Protein AF-0000000066043847 (afdb_homodimer)

Nearest PDB structures (foldseek):
  6egc-assembly1_A  TM=5.802E-01  e=7.079E-01  synthetic construct
  2cmr-assembly1_A  TM=3.246E-01  e=7.079E-01  Human immunodeficiency virus 1
  8e12-assembly1_C  TM=3.347E-01  e=2.777E+00  synthetic construct
  1r0d-assembly3_D  TM=3.278E-01  e=3.215E+00  Homo sapiens
  6egc-assembly1_A  TM=5.805E-01  e=7.079E-01  synthetic construct

Radius of gyration: 21.27 Å; Cα contacts (8 Å, |Δi|>4): 457; chains: 2; bounding box: 45×64×47 Å

Secondary structure (DSSP, 8-state):
--HHHHHHHHHHHHHHHHHHHHHHIIIIIHHHHHHH---HHHHHHHHHHHHHHHHHHHHHHHHHHHHHHHHHHHHHHHTT-TTHHHHHHHHHHHHTHHHHIIIIIHHHHHHHHHHHHH-S---HHHHHHHHHHHHHHHHHHHHHHHHHHHHHHHHHHHHHH-/--HHHHHHHHHHHHHHHHHHHHHHIIIIIHHHHHHH---HHHHHHHHHHHHHHHHHHHHHHHHHHHHHHHHHHHHHHHTT-TTHHHHHHHHHHHHTHHHHIIIIIHHHHHHHHHHHHS-S---HHHHHHHHHHHHHHHHHHHHHHHHHHHHHHHHHHHHHH-

Solvent-accessible surface area (backbone atoms only — not comparable to full-atom values): 15689 Å² total; per-residue (Å²): 131,64,72,63,56,54,48,53,47,47,25,26,41,46,18,16,16,50,18,19,28,45,36,34,44,42,70,41,50,48,54,38,45,66,73,69,48,91,40,23,64,61,46,39,50,50,48,52,45,47,47,53,51,46,65,54,54,52,54,50,51,38,53,51,29,22,47,44,24,43,52,52,16,50,54,28,46,74,67,70,38,83,70,15,58,46,23,43,50,14,16,50,35,27,47,47,34,54,59,48,38,64,72,63,43,41,67,59,51,52,51,50,52,50,56,54,66,57,74,55,94,47,57,42,70,62,49,50,52,52,52,52,50,50,30,53,54,42,44,59,43,22,43,25,22,36,50,11,19,50,39,34,45,54,43,50,54,52,57,46,66,104,132,64,74,61,57,55,49,53,47,48,26,26,43,46,18,15,16,50,17,19,28,45,35,34,45,42,70,41,49,48,55,38,45,67,73,70,48,92,42,25,62,61,45,38,51,52,50,51,45,45,48,53,51,47,67,54,54,51,54,50,51,38,53,51,30,23,48,43,25,42,50,52,18,51,54,28,47,75,68,70,39,84,69,15,56,46,24,42,50,14,18,50,35,28,46,46,34,52,60,47,37,65,73,64,42,40,67,59,51,50,51,51,52,50,56,54,66,59,75,56,94,48,57,41,68,62,48,52,53,52,52,51,50,50,30,55,54,43,45,58,43,21,44,24,21,36,50,10,18,50,40,34,44,52,43,49,54,53,57,47,67,105

Structure (mmCIF, N/CA/C/O backbone):
data_AF-0000000066043847-model_v1
#
loop_
_entity.id
_entity.type
_entity.pdbx_description
1 polymer 'Anthrone oxygenase nsrD'
#
loop_
_atom_site.group_PDB
_atom_site.id
_atom_site.type_symbol
_atom_site.label_atom_id
_atom_site.label_alt_id
_atom_site.label_comp_id
_atom_site.label_asym_id
_atom_site.label_entity_id
_atom_site.label_seq_id
_atom_site.pdbx_PDB_ins_code
_atom_site.Cartn_x
_atom_site.Cartn_y
_atom_site.Cartn_z
_atom_site.occupancy
_atom_site.B_iso_or_equiv
_atom_site.auth_seq_id
_atom_site.auth_comp_id
_atom_site.auth_asym_id
_atom_site.auth_atom_id
_atom_site.pdbx_PDB_model_num
ATOM 1 N N . MET A 1 1 ? -7.988 28.156 4.055 1 50.47 1 MET A N 1
ATOM 2 C CA . MET A 1 1 ? -7.195 26.922 3.994 1 50.47 1 MET A CA 1
ATOM 3 C C . MET A 1 1 ? -6.348 26.891 2.727 1 50.47 1 MET A C 1
ATOM 5 O O . MET A 1 1 ? -6.879 26.938 1.617 1 50.47 1 MET A O 1
ATOM 9 N N . THR A 1 2 ? -4.895 27.125 2.775 1 74.69 2 THR A N 1
ATOM 10 C CA . THR A 1 2 ? -4.262 27.531 1.526 1 74.69 2 THR A CA 1
ATOM 11 C C . THR A 1 2 ? -4.07 26.344 0.598 1 74.69 2 THR A C 1
ATOM 13 O O . THR A 1 2 ? -4.094 25.188 1.044 1 74.69 2 THR A O 1
ATOM 16 N N . LYS A 1 3 ? -4.5 26.344 -0.685 1 83.69 3 LYS A N 1
ATOM 17 C CA . LYS A 1 3 ? -4.234 25.422 -1.783 1 83.69 3 LYS A CA 1
ATOM 18 C C . LYS A 1 3 ? -2.896 24.719 -1.593 1 83.69 3 LYS A C 1
ATOM 20 O O . LYS A 1 3 ? -2.791 23.5 -1.813 1 83.69 3 LYS A O 1
ATOM 25 N N . GLU A 1 4 ? -1.98 25.328 -0.975 1 86.5 4 GLU A N 1
ATOM 26 C CA . GLU A 1 4 ? -0.633 24.797 -0.825 1 86.5 4 GLU A CA 1
ATOM 27 C C . GLU A 1 4 ? -0.585 23.734 0.266 1 86.5 4 GLU A C 1
ATOM 29 O O . GLU A 1 4 ? 0.156 22.75 0.152 1 86.5 4 GLU A O 1
ATOM 34 N N . THR A 1 5 ? -1.382 23.906 1.253 1 91.31 5 THR A N 1
ATOM 35 C CA . THR A 1 5 ? -1.437 22.953 2.346 1 91.31 5 THR A CA 1
ATOM 36 C C . THR A 1 5 ? -1.983 21.609 1.859 1 91.31 5 THR A C 1
ATOM 38 O O . THR A 1 5 ? -1.438 20.547 2.188 1 91.31 5 THR A O 1
ATOM 41 N N . TYR A 1 6 ? -2.957 21.719 1.01 1 92 6 TYR A N 1
ATOM 42 C CA . TYR A 1 6 ? -3.568 20.5 0.503 1 92 6 TYR A CA 1
ATOM 43 C C . TYR A 1 6 ? -2.656 19.812 -0.504 1 92 6 TYR A C 1
ATOM 45 O O . TYR A 1 6 ? -2.643 18.578 -0.598 1 92 6 TYR A O 1
ATOM 53 N N . VAL A 1 7 ? -1.879 20.594 -1.234 1 95.75 7 VAL A N 1
ATOM 54 C CA . VAL A 1 7 ? -0.895 20.016 -2.146 1 95.75 7 VAL A CA 1
ATOM 55 C C . VAL A 1 7 ? 0.164 19.25 -1.351 1 95.75 7 VAL A C 1
ATOM 57 O O . VAL A 1 7 ? 0.5 18.109 -1.682 1 95.75 7 VAL A O 1
ATOM 60 N N . SER A 1 8 ? 0.63 19.828 -0.247 1 95.94 8 SER A N 1
ATOM 61 C CA . SER A 1 8 ? 1.59 19.172 0.632 1 95.94 8 SER A CA 1
ATOM 62 C C . SER A 1 8 ? 1 17.906 1.246 1 95.94 8 SER A C 1
ATOM 64 O O . SER A 1 8 ? 1.678 16.875 1.34 1 95.94 8 SER A O 1
ATOM 66 N N . ALA A 1 9 ? -0.233 18.016 1.603 1 95.81 9 ALA A N 1
ATOM 67 C CA . ALA A 1 9 ? -0.924 16.859 2.172 1 95.81 9 ALA A CA 1
ATOM 68 C C . ALA A 1 9 ? -1.014 15.727 1.161 1 95.81 9 ALA A C 1
ATOM 70 O O . ALA A 1 9 ? -0.839 14.555 1.516 1 95.81 9 ALA A O 1
ATOM 71 N N . THR A 1 10 ? -1.26 16.094 -0.053 1 97.12 10 THR A N 1
ATOM 72 C CA . THR A 1 10 ? -1.346 15.102 -1.115 1 97.12 10 THR A CA 1
ATOM 73 C C . THR A 1 10 ? -0.019 14.367 -1.276 1 97.12 10 THR A C 1
ATOM 75 O O . THR A 1 10 ? 0.003 13.148 -1.487 1 97.12 10 THR A O 1
ATOM 78 N N . ALA A 1 11 ? 1.061 15.047 -1.141 1 98.25 11 ALA A N 1
ATOM 79 C CA . ALA A 1 11 ? 2.377 14.43 -1.256 1 98.25 11 ALA A CA 1
ATOM 80 C C . ALA A 1 11 ? 2.623 13.445 -0.11 1 98.25 11 ALA A C 1
ATOM 82 O O . ALA A 1 11 ? 3.15 12.352 -0.323 1 98.25 11 ALA A O 1
ATOM 83 N N . VAL A 1 12 ? 2.201 13.812 1.058 1 98.12 12 VAL A N 1
ATOM 84 C CA . VAL A 1 12 ? 2.361 12.961 2.229 1 98.12 12 VAL A CA 1
ATOM 85 C C . VAL A 1 12 ? 1.537 11.688 2.057 1 98.12 12 VAL A C 1
ATOM 87 O O . VAL A 1 12 ? 2.041 10.578 2.262 1 98.12 12 VAL A O 1
ATOM 90 N N . VAL A 1 13 ? 0.32 11.852 1.637 1 98.44 13 VAL A N 1
ATOM 91 C CA . VAL A 1 13 ? -0.59 10.727 1.458 1 98.44 13 VAL A CA 1
ATOM 92 C C . VAL A 1 13 ? -0.086 9.828 0.33 1 98.44 13 VAL A C 1
ATOM 94 O O . VAL A 1 13 ? -0.046 8.602 0.473 1 98.44 13 VAL A O 1
ATOM 97 N N . SER A 1 14 ? 0.347 10.453 -0.729 1 98.56 14 SER A N 1
ATOM 98 C CA . SER A 1 14 ? 0.821 9.68 -1.871 1 98.56 14 SER A CA 1
ATOM 99 C C . SER A 1 14 ? 2.074 8.883 -1.519 1 98.56 14 SER A C 1
ATOM 101 O O . SER A 1 14 ? 2.217 7.73 -1.927 1 98.56 14 SER A O 1
ATOM 103 N N . GLY A 1 15 ? 2.973 9.492 -0.798 1 98.81 15 GLY A N 1
ATOM 104 C CA . GLY A 1 15 ? 4.172 8.789 -0.37 1 98.81 15 GLY A CA 1
ATOM 105 C C . GLY A 1 15 ? 3.879 7.621 0.552 1 98.81 15 GLY A C 1
ATOM 106 O O . GLY A 1 15 ? 4.492 6.559 0.431 1 98.81 15 GLY A O 1
ATOM 107 N N . SER A 1 16 ? 2.969 7.816 1.499 1 98.88 16 SER A N 1
ATOM 108 C CA . SER A 1 16 ? 2.559 6.754 2.414 1 98.88 16 SER A CA 1
ATOM 109 C C . SER A 1 16 ? 1.854 5.625 1.67 1 98.88 16 SER A C 1
ATOM 111 O O . SER A 1 16 ? 2.107 4.449 1.934 1 98.88 16 SER A O 1
ATOM 113 N N . PHE A 1 17 ? 1.013 6.023 0.738 1 98.88 17 PHE A N 1
ATOM 114 C CA . PHE A 1 17 ? 0.297 5.078 -0.114 1 98.88 17 PHE A CA 1
ATOM 115 C C . PHE A 1 17 ? 1.272 4.23 -0.921 1 98.88 17 PHE A C 1
ATOM 117 O O . PHE A 1 17 ? 1.141 3.006 -0.976 1 98.88 17 PHE A O 1
ATOM 124 N N . LEU A 1 18 ? 2.219 4.91 -1.498 1 98.94 18 LEU A N 1
ATOM 125 C CA . LEU A 1 18 ? 3.234 4.215 -2.281 1 98.94 18 LEU A CA 1
ATOM 126 C C . LEU A 1 18 ? 4.02 3.24 -1.408 1 98.94 18 LEU A C 1
ATOM 128 O O . LEU A 1 18 ? 4.234 2.09 -1.795 1 98.94 18 LEU A O 1
ATOM 132 N N . SER A 1 19 ? 4.426 3.682 -0.279 1 98.94 19 SER A N 1
ATOM 133 C CA . SER A 1 19 ? 5.168 2.822 0.638 1 98.94 19 SER A CA 1
ATOM 134 C C . SER A 1 19 ? 4.363 1.582 1.008 1 98.94 19 SER A C 1
ATOM 136 O O . SER A 1 19 ? 4.891 0.468 0.998 1 98.94 19 SER A O 1
ATOM 138 N N . GLY A 1 20 ? 3.105 1.74 1.322 1 98.81 20 GLY A N 1
ATOM 139 C CA . GLY A 1 20 ? 2.252 0.604 1.63 1 98.81 20 GLY A CA 1
ATOM 140 C C . GLY A 1 20 ? 2.115 -0.37 0.475 1 98.81 20 GLY A C 1
ATOM 141 O O . GLY A 1 20 ? 2.156 -1.586 0.674 1 98.81 20 GLY A O 1
ATOM 142 N N . SER A 1 21 ? 1.928 0.214 -0.683 1 98.81 21 SER A N 1
ATOM 143 C CA . SER A 1 21 ? 1.822 -0.606 -1.886 1 98.81 21 SER A CA 1
ATOM 144 C C . SER A 1 21 ? 3.062 -1.472 -2.074 1 98.81 21 SER A C 1
ATOM 146 O O . SER A 1 21 ? 2.955 -2.674 -2.326 1 98.81 21 SER A O 1
ATOM 148 N N . MET A 1 22 ? 4.168 -0.868 -1.881 1 98.81 22 MET A N 1
ATOM 149 C CA . MET A 1 22 ? 5.434 -1.563 -2.092 1 98.81 22 MET A CA 1
ATOM 150 C C . MET A 1 22 ? 5.684 -2.588 -0.989 1 98.81 22 MET A C 1
ATOM 152 O O . MET A 1 22 ? 6.055 -3.729 -1.269 1 98.81 22 MET A O 1
ATOM 156 N N . MET A 1 23 ? 5.461 -2.205 0.213 1 98.69 23 MET A N 1
ATOM 157 C CA . MET A 1 23 ? 5.746 -3.064 1.358 1 98.69 23 MET A CA 1
ATOM 158 C C . MET A 1 23 ? 4.891 -4.324 1.322 1 98.69 23 MET A C 1
ATOM 160 O O . MET A 1 23 ? 5.348 -5.402 1.708 1 98.69 23 MET A O 1
ATOM 164 N N . SER A 1 24 ? 3.693 -4.203 0.84 1 98.69 24 SER A N 1
ATOM 165 C CA . SER A 1 24 ? 2.785 -5.348 0.846 1 98.69 24 SER A CA 1
ATOM 166 C C . SER A 1 24 ? 3.232 -6.414 -0.147 1 98.69 24 SER A C 1
ATOM 168 O O . SER A 1 24 ? 2.947 -7.598 0.036 1 98.69 24 SER A O 1
ATOM 170 N N . LEU A 1 25 ? 3.92 -6.074 -1.171 1 98.75 25 LEU A N 1
ATOM 171 C CA . LEU A 1 25 ? 4.43 -7.055 -2.119 1 98.75 25 LEU A CA 1
ATOM 172 C C . LEU A 1 25 ? 5.449 -7.977 -1.453 1 98.75 25 LEU A C 1
ATOM 174 O O . LEU A 1 25 ? 5.426 -9.188 -1.66 1 98.75 25 LEU A O 1
ATOM 178 N N . SER A 1 26 ? 6.324 -7.375 -0.622 1 98.75 26 SER A N 1
ATOM 179 C CA . SER A 1 26 ? 7.297 -8.18 0.115 1 98.75 26 SER A CA 1
ATOM 180 C C . SER A 1 26 ? 6.633 -8.938 1.262 1 98.75 26 SER A C 1
ATOM 182 O O . SER A 1 26 ? 6.953 -10.102 1.512 1 98.75 26 SER A O 1
ATOM 184 N N . ALA A 1 27 ? 5.672 -8.344 1.876 1 98.44 27 ALA A N 1
ATOM 185 C CA . ALA A 1 27 ? 5.129 -8.883 3.119 1 98.44 27 ALA A CA 1
ATOM 186 C C . ALA A 1 27 ? 4.055 -9.93 2.836 1 98.44 27 ALA A C 1
ATOM 188 O O . ALA A 1 27 ? 3.836 -10.836 3.639 1 98.44 27 ALA A O 1
ATOM 189 N N . LEU A 1 28 ? 3.385 -9.789 1.692 1 98.75 28 LEU A N 1
ATOM 190 C CA . LEU A 1 28 ? 2.252 -10.672 1.443 1 98.75 28 LEU A CA 1
ATOM 191 C C . LEU A 1 28 ? 2.49 -11.523 0.202 1 98.75 28 LEU A C 1
ATOM 193 O O . LEU A 1 28 ? 2.322 -12.742 0.242 1 98.75 28 LEU A O 1
ATOM 197 N N . VAL A 1 29 ? 2.961 -10.922 -0.861 1 98.88 29 VAL A N 1
ATOM 198 C CA . VAL A 1 29 ? 2.969 -11.594 -2.16 1 98.88 29 VAL A CA 1
ATOM 199 C C . VAL A 1 29 ? 4.125 -12.586 -2.223 1 98.88 29 VAL A C 1
ATOM 201 O O . VAL A 1 29 ? 3.957 -13.711 -2.695 1 98.88 29 VAL A O 1
ATOM 204 N N . ILE A 1 30 ? 5.258 -12.211 -1.706 1 98.88 30 ILE A N 1
ATOM 205 C CA . ILE A 1 30 ? 6.406 -13.109 -1.782 1 98.88 30 ILE A CA 1
ATOM 206 C C . ILE A 1 30 ? 6.164 -14.328 -0.898 1 98.88 30 ILE A C 1
ATOM 208 O O . ILE A 1 30 ? 6.348 -15.469 -1.337 1 98.88 30 ILE A O 1
ATOM 212 N N . PRO A 1 31 ? 5.688 -14.172 0.328 1 98.75 31 PRO A N 1
ATOM 213 C CA . PRO A 1 31 ? 5.352 -15.375 1.096 1 98.75 31 PRO A CA 1
ATOM 214 C C . PRO A 1 31 ? 4.301 -16.234 0.407 1 98.75 31 PRO A C 1
ATOM 216 O O . PRO A 1 31 ? 4.363 -17.469 0.485 1 98.75 31 PRO A O 1
ATOM 219 N N . LEU A 1 32 ? 3.357 -15.617 -0.234 1 98.75 32 LEU A N 1
ATOM 220 C CA . LEU A 1 32 ? 2.355 -16.344 -1 1 98.75 32 LEU A CA 1
ATOM 221 C C . LEU A 1 32 ? 3.014 -17.203 -2.078 1 98.75 32 LEU A C 1
ATOM 223 O O . LEU A 1 32 ? 2.643 -18.359 -2.268 1 98.75 32 LEU A O 1
ATOM 227 N N . PHE A 1 33 ? 3.949 -16.625 -2.809 1 98.81 33 PHE A N 1
ATOM 228 C CA . PHE A 1 33 ? 4.676 -17.391 -3.822 1 98.81 33 PHE A CA 1
ATOM 229 C C . PHE A 1 33 ? 5.371 -18.594 -3.205 1 98.81 33 PHE A C 1
ATOM 231 O O . PHE A 1 33 ? 5.223 -19.719 -3.691 1 98.81 33 PHE A O 1
ATOM 238 N N . LEU A 1 34 ? 6.02 -18.328 -2.123 1 98.75 34 LEU A N 1
ATOM 239 C CA . LEU A 1 34 ? 6.855 -19.344 -1.508 1 98.75 34 LEU A CA 1
ATOM 240 C C . LEU A 1 34 ? 6.004 -20.484 -0.954 1 98.75 34 LEU A C 1
ATOM 242 O O . LEU A 1 34 ? 6.434 -21.641 -0.939 1 98.75 34 LEU A O 1
ATOM 246 N N . ASP A 1 35 ? 4.824 -20.188 -0.614 1 98.56 35 ASP A N 1
ATOM 247 C CA . ASP A 1 35 ? 3.928 -21.172 -0.016 1 98.56 35 ASP A CA 1
ATOM 248 C C . ASP A 1 35 ? 3.232 -22 -1.09 1 98.56 35 ASP A C 1
ATOM 250 O O . ASP A 1 35 ? 2.777 -23.125 -0.822 1 98.56 35 ASP A O 1
ATOM 254 N N . THR A 1 36 ? 3.15 -21.469 -2.311 1 98.38 36 THR A N 1
ATOM 255 C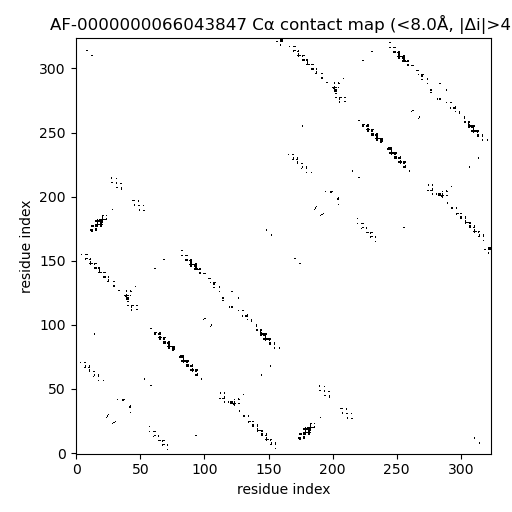 CA . THR A 1 36 ? 2.176 -22.094 -3.203 1 98.38 36 THR A CA 1
ATOM 256 C C . THR A 1 36 ? 2.848 -22.578 -4.484 1 98.38 36 THR A C 1
ATOM 258 O O . THR A 1 36 ? 2.238 -23.312 -5.27 1 98.38 36 THR A O 1
ATOM 261 N N . ILE A 1 37 ? 4.082 -22.125 -4.711 1 97.69 37 ILE A N 1
ATOM 262 C CA . ILE A 1 37 ? 4.762 -22.484 -5.949 1 97.69 37 ILE A CA 1
ATOM 263 C C . ILE A 1 37 ? 5.883 -23.469 -5.648 1 97.69 37 ILE A C 1
ATOM 265 O O . ILE A 1 37 ? 6.766 -23.203 -4.832 1 97.69 37 ILE A O 1
ATOM 269 N N . ASP A 1 38 ? 5.852 -24.594 -6.324 1 96.31 38 ASP A N 1
ATOM 270 C CA . ASP A 1 38 ? 6.801 -25.656 -6.039 1 96.31 38 ASP A CA 1
ATOM 271 C C . ASP A 1 38 ? 7.715 -25.922 -7.23 1 96.31 38 ASP A C 1
ATOM 273 O O . ASP A 1 38 ? 8.328 -26.984 -7.332 1 96.31 38 ASP A O 1
ATOM 277 N N . ASP A 1 39 ? 7.699 -24.922 -8.117 1 93.94 39 ASP A N 1
ATOM 278 C CA . ASP A 1 39 ? 8.516 -25.062 -9.312 1 93.94 39 ASP A CA 1
ATOM 279 C C . ASP A 1 39 ? 9.289 -23.766 -9.602 1 93.94 39 ASP A C 1
ATOM 281 O O . ASP A 1 39 ? 8.727 -22.672 -9.547 1 93.94 39 ASP A O 1
ATOM 285 N N . GLY A 1 40 ? 10.594 -23.938 -9.898 1 95.69 40 GLY A N 1
ATOM 286 C CA . GLY A 1 40 ? 11.453 -22.781 -10.156 1 95.69 40 GLY A CA 1
ATOM 287 C C . GLY A 1 40 ? 10.961 -21.922 -11.289 1 95.69 40 GLY A C 1
ATOM 288 O O . GLY A 1 40 ? 10.781 -20.703 -11.117 1 95.69 40 GLY A O 1
ATOM 289 N N . PRO A 1 41 ? 10.688 -22.562 -12.383 1 96 41 PRO A N 1
ATOM 290 C CA . PRO A 1 41 ? 10.234 -21.797 -13.547 1 96 41 PRO A CA 1
ATOM 291 C C . PRO A 1 41 ? 8.938 -21.047 -13.273 1 96 41 PRO A C 1
ATOM 293 O O . PRO A 1 41 ? 8.789 -19.891 -13.703 1 96 41 PRO A O 1
ATOM 296 N N . GLN A 1 42 ? 8.031 -21.656 -12.586 1 95.12 42 GLN A N 1
ATOM 297 C CA . GLN A 1 42 ? 6.773 -20.969 -12.281 1 95.12 42 GLN A CA 1
ATOM 298 C C . GLN A 1 42 ? 7.004 -19.797 -11.328 1 95.12 42 GLN A C 1
ATOM 300 O O . GLN A 1 42 ? 6.387 -18.75 -11.477 1 95.12 42 GLN A O 1
ATOM 305 N N . LEU A 1 43 ? 7.863 -20.016 -10.359 1 97.81 43 LEU A N 1
ATOM 306 C CA . LEU A 1 43 ? 8.188 -18.938 -9.43 1 97.81 43 LEU A CA 1
ATOM 307 C C . LEU A 1 43 ? 8.836 -17.766 -10.156 1 97.81 43 LEU A C 1
ATOM 309 O O . LEU A 1 43 ? 8.484 -16.609 -9.922 1 97.81 43 LEU A O 1
ATOM 313 N N . LEU A 1 44 ? 9.727 -18.047 -11.094 1 98 44 LEU A N 1
ATOM 314 C CA . LEU A 1 44 ? 10.383 -17.016 -11.883 1 98 44 LEU A CA 1
ATOM 315 C C . LEU A 1 44 ? 9.367 -16.266 -12.75 1 98 44 LEU A C 1
ATOM 317 O O . LEU A 1 44 ? 9.43 -15.039 -12.867 1 98 44 LEU A O 1
ATOM 321 N N . ARG A 1 45 ? 8.484 -17.016 -13.289 1 97.25 45 ARG A N 1
ATOM 322 C CA . ARG A 1 45 ? 7.477 -16.406 -14.148 1 97.25 45 ARG A CA 1
ATOM 323 C C . ARG A 1 45 ? 6.598 -15.438 -13.367 1 97.25 45 ARG A C 1
ATOM 325 O O . ARG A 1 45 ? 6.336 -14.32 -13.82 1 97.25 45 ARG A O 1
ATOM 332 N N . GLN A 1 46 ? 6.145 -15.828 -12.273 1 98.44 46 GLN A N 1
ATOM 333 C CA . GLN A 1 46 ? 5.266 -14.969 -11.484 1 98.44 46 GLN A CA 1
ATOM 334 C C . GLN A 1 46 ? 6.031 -13.781 -10.898 1 98.44 46 GLN A C 1
ATOM 336 O O . GLN A 1 46 ? 5.516 -12.664 -10.852 1 98.44 46 GLN A O 1
ATOM 341 N N . TRP A 1 47 ? 7.234 -14.039 -10.461 1 98.69 47 TRP A N 1
ATOM 342 C CA . TRP A 1 47 ? 8.047 -12.922 -10.008 1 98.69 47 TRP A CA 1
ATOM 343 C C . TRP A 1 47 ? 8.273 -11.914 -11.125 1 98.69 47 TRP A C 1
ATOM 345 O O . TRP A 1 47 ? 8.164 -10.703 -10.914 1 98.69 47 TRP A O 1
ATOM 355 N N . ALA A 1 48 ? 8.617 -12.344 -12.297 1 98.44 48 ALA A N 1
ATOM 356 C CA . ALA A 1 48 ? 8.875 -11.469 -13.43 1 98.44 48 ALA A CA 1
ATOM 357 C C . ALA A 1 48 ? 7.641 -10.633 -13.766 1 98.44 48 ALA A C 1
ATOM 359 O O . ALA A 1 48 ? 7.758 -9.453 -14.117 1 98.44 48 ALA A O 1
ATOM 360 N N . ARG A 1 49 ? 6.512 -11.25 -13.68 1 98.75 49 ARG A N 1
ATOM 361 C CA . ARG A 1 49 ? 5.277 -10.523 -13.969 1 98.75 49 ARG A CA 1
ATOM 362 C C . ARG A 1 49 ? 4.988 -9.492 -12.883 1 98.75 49 ARG A C 1
ATOM 364 O O . ARG A 1 49 ? 4.531 -8.391 -13.18 1 98.75 49 ARG A O 1
ATOM 371 N N . LEU A 1 50 ? 5.234 -9.922 -11.625 1 98.81 50 LEU A N 1
ATOM 372 C CA . LEU A 1 50 ? 5.133 -8.961 -10.531 1 98.81 50 LEU A CA 1
ATOM 373 C C . LEU A 1 50 ? 6.051 -7.766 -10.766 1 98.81 50 LEU A C 1
ATOM 375 O O . LEU A 1 50 ? 5.621 -6.617 -10.633 1 98.81 50 LEU A O 1
ATOM 379 N N . TYR A 1 51 ? 7.273 -8.07 -11.133 1 98.62 51 TYR A N 1
ATOM 380 C CA . TYR A 1 51 ? 8.258 -7.031 -11.43 1 98.62 51 TYR A CA 1
ATOM 381 C C . TYR A 1 51 ? 7.777 -6.137 -12.57 1 98.62 51 TYR A C 1
ATOM 383 O O . TYR A 1 51 ? 7.926 -4.914 -12.508 1 98.62 51 TYR A O 1
ATOM 391 N N . HIS A 1 52 ? 7.223 -6.719 -13.562 1 98.19 52 HIS A N 1
ATOM 392 C CA . HIS A 1 52 ? 6.73 -5.977 -14.719 1 98.19 52 HIS A CA 1
ATOM 393 C C . HIS A 1 52 ? 5.707 -4.926 -14.305 1 98.19 52 HIS A C 1
ATOM 395 O O . HIS A 1 52 ? 5.879 -3.74 -14.594 1 98.19 52 HIS A O 1
ATOM 401 N N . TYR A 1 53 ? 4.703 -5.266 -13.594 1 98.19 53 TYR A N 1
ATOM 402 C CA . TYR A 1 53 ? 3.676 -4.316 -13.18 1 98.19 53 TYR A CA 1
ATOM 403 C C . TYR A 1 53 ? 4.238 -3.309 -12.18 1 98.19 53 TYR A C 1
ATOM 405 O O . TYR A 1 53 ? 3.967 -2.109 -12.281 1 98.19 53 TYR A O 1
ATOM 413 N N . GLY A 1 54 ? 5.031 -3.844 -11.234 1 97.75 54 GLY A N 1
ATOM 414 C CA . GLY A 1 54 ? 5.613 -2.957 -10.242 1 97.75 54 GLY A CA 1
ATOM 415 C C . GLY A 1 54 ? 6.523 -1.901 -10.844 1 97.75 54 GLY A C 1
ATOM 416 O O . GLY A 1 54 ? 6.547 -0.759 -10.383 1 97.75 54 GLY A O 1
ATOM 417 N N . SER A 1 55 ? 7.258 -2.232 -11.859 1 97.19 55 SER A N 1
ATOM 418 C CA . SER A 1 55 ? 8.242 -1.342 -12.461 1 97.19 55 SER A CA 1
ATOM 419 C C . SER A 1 55 ? 7.57 -0.255 -13.297 1 97.19 55 SER A C 1
ATOM 421 O O . SER A 1 55 ? 8.195 0.756 -13.625 1 97.19 55 SER A O 1
ATOM 423 N N . ILE A 1 56 ? 6.316 -0.411 -13.609 1 97.25 56 ILE A N 1
ATOM 424 C CA . ILE A 1 56 ? 5.57 0.599 -14.352 1 97.25 56 ILE A CA 1
ATOM 425 C C . ILE A 1 56 ? 4.891 1.558 -13.375 1 97.25 56 ILE A C 1
ATOM 427 O O . ILE A 1 56 ? 5.105 2.771 -13.438 1 97.25 56 ILE A O 1
ATOM 431 N N . TYR A 1 57 ? 4.168 1.022 -12.453 1 96.75 57 TYR A N 1
ATOM 432 C CA . TYR A 1 57 ? 3.236 1.826 -11.672 1 96.75 57 TYR A CA 1
ATOM 433 C C . TYR A 1 57 ? 3.938 2.482 -10.484 1 96.75 57 TYR A C 1
ATOM 435 O O . TYR A 1 57 ? 3.664 3.639 -10.156 1 96.75 57 TYR A O 1
ATOM 443 N N . MET A 1 58 ? 4.816 1.8 -9.875 1 97.06 58 MET A N 1
ATOM 444 C CA . MET A 1 58 ? 5.355 2.287 -8.609 1 97.06 58 MET A CA 1
ATOM 445 C C . MET A 1 58 ? 6.371 3.402 -8.844 1 97.06 58 MET A C 1
ATOM 447 O O . MET A 1 58 ? 6.324 4.438 -8.18 1 97.06 58 MET A O 1
ATOM 451 N N . PRO A 1 59 ? 7.289 3.346 -9.891 1 96.31 59 PRO A N 1
ATOM 452 C CA . PRO A 1 59 ? 8.141 4.5 -10.188 1 96.31 59 PRO A CA 1
ATOM 453 C C . PRO A 1 59 ? 7.34 5.711 -10.672 1 96.31 59 PRO A C 1
ATOM 455 O O . PRO A 1 59 ? 7.711 6.852 -10.398 1 96.31 59 PRO A O 1
ATOM 458 N N . ALA A 1 60 ? 6.27 5.445 -11.398 1 97.62 60 ALA A N 1
ATOM 459 C CA . ALA A 1 60 ? 5.426 6.551 -11.844 1 97.62 60 ALA A CA 1
ATOM 460 C C . ALA A 1 60 ? 4.855 7.32 -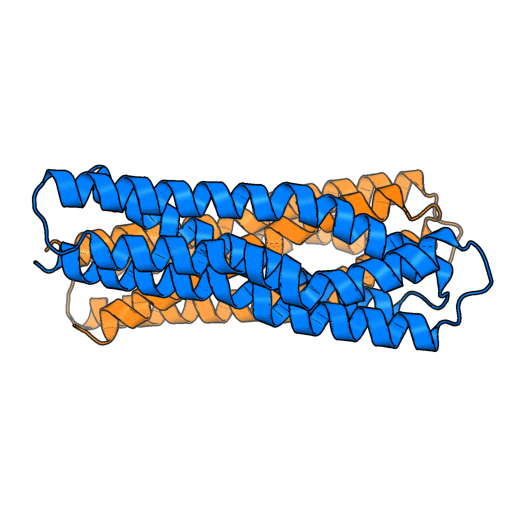10.648 1 97.62 60 ALA A C 1
ATOM 462 O O . ALA A 1 60 ? 4.875 8.555 -10.633 1 97.62 60 ALA A O 1
ATOM 463 N N . LEU A 1 61 ? 4.359 6.605 -9.672 1 98.25 61 LEU A N 1
ATOM 464 C CA . LEU A 1 61 ? 3.818 7.242 -8.477 1 98.25 61 LEU A CA 1
ATOM 465 C C . LEU A 1 61 ? 4.918 7.934 -7.684 1 98.25 61 LEU A C 1
ATOM 467 O O . LEU A 1 61 ? 4.688 8.977 -7.074 1 98.25 61 LEU A O 1
ATOM 471 N N . CYS A 1 62 ? 6.062 7.289 -7.668 1 98.44 62 CYS A N 1
ATOM 472 C CA . CYS A 1 62 ? 7.23 7.875 -7.016 1 98.44 62 CYS A CA 1
ATOM 473 C C . CYS A 1 62 ? 7.562 9.234 -7.617 1 98.44 62 CYS A C 1
ATOM 475 O O . CYS A 1 62 ? 7.676 10.227 -6.898 1 98.44 62 CYS A O 1
ATOM 477 N N . VAL A 1 63 ? 7.703 9.32 -8.906 1 98.19 63 VAL A N 1
ATOM 478 C CA . VAL A 1 63 ? 8.062 10.547 -9.609 1 98.19 63 VAL A CA 1
ATOM 479 C C . VAL A 1 63 ? 6.969 11.594 -9.422 1 98.19 63 VAL A C 1
ATOM 481 O O . VAL A 1 63 ? 7.262 12.773 -9.211 1 98.19 63 VAL A O 1
ATOM 484 N N . ALA A 1 64 ? 5.742 11.164 -9.484 1 98.56 64 ALA A N 1
ATOM 485 C CA . ALA A 1 64 ? 4.633 12.078 -9.242 1 98.56 64 ALA A CA 1
ATOM 486 C C . ALA A 1 64 ? 4.715 12.688 -7.848 1 98.56 64 ALA A C 1
ATOM 488 O O . ALA A 1 64 ? 4.566 13.898 -7.684 1 98.56 64 ALA A O 1
ATOM 489 N N . THR A 1 65 ? 4.934 11.828 -6.848 1 98.69 65 THR A N 1
ATOM 490 C CA . THR A 1 65 ? 5.035 12.281 -5.465 1 98.69 65 THR A CA 1
ATOM 491 C C . THR A 1 65 ? 6.207 13.242 -5.293 1 98.69 65 THR A C 1
ATOM 493 O O . THR A 1 65 ? 6.066 14.297 -4.668 1 98.69 65 THR A O 1
ATOM 496 N N . CYS A 1 66 ? 7.328 12.883 -5.84 1 98.62 66 CYS A N 1
ATOM 497 C CA . CYS A 1 66 ? 8.492 13.758 -5.828 1 98.62 66 CYS A CA 1
ATOM 498 C C . CYS A 1 66 ? 8.18 15.102 -6.477 1 98.62 66 CYS A C 1
ATOM 500 O O . CYS A 1 66 ? 8.562 16.156 -5.961 1 98.62 66 CYS A O 1
ATOM 502 N N . GLY A 1 67 ? 7.512 15.047 -7.602 1 98.56 67 GLY A N 1
ATOM 503 C CA . GLY A 1 67 ? 7.125 16.266 -8.289 1 98.56 67 GLY A CA 1
ATOM 504 C C . GLY A 1 67 ? 6.25 17.172 -7.445 1 98.56 67 GLY A C 1
ATOM 505 O O . GLY A 1 67 ? 6.402 18.391 -7.477 1 98.56 67 GLY A O 1
ATOM 506 N N . ILE A 1 68 ? 5.305 16.578 -6.723 1 98.62 68 ILE A N 1
ATOM 507 C CA . ILE A 1 68 ? 4.438 17.375 -5.863 1 98.62 68 ILE A CA 1
ATOM 508 C C . ILE A 1 68 ? 5.266 18.062 -4.781 1 98.62 68 ILE A C 1
ATOM 510 O O . ILE A 1 68 ? 5.133 19.266 -4.555 1 98.62 68 ILE A O 1
ATOM 514 N N . TYR A 1 69 ? 6.156 17.344 -4.109 1 98.38 69 TYR A N 1
ATOM 515 C CA . TYR A 1 69 ? 7.055 17.938 -3.137 1 98.38 69 TYR A CA 1
ATOM 516 C C . TYR A 1 69 ? 7.891 19.047 -3.777 1 98.38 69 TYR A C 1
ATOM 518 O O . TYR A 1 69 ? 8.109 20.094 -3.172 1 98.38 69 TYR A O 1
ATOM 526 N N . GLY A 1 70 ? 8.453 18.734 -4.934 1 98 70 GLY A N 1
ATOM 527 C CA . GLY A 1 70 ? 9.234 19.719 -5.652 1 98 70 GLY A CA 1
ATOM 528 C C . GLY A 1 70 ? 8.469 21 -5.934 1 98 70 GLY A C 1
ATOM 529 O O . GLY A 1 70 ? 9.008 22.094 -5.773 1 98 70 GLY A O 1
ATOM 530 N N . TYR A 1 71 ? 7.246 20.875 -6.387 1 97.81 71 TYR A N 1
ATOM 531 C CA . TYR A 1 71 ? 6.395 22.031 -6.629 1 97.81 71 TYR A CA 1
ATOM 532 C C . TYR A 1 71 ? 6.227 22.859 -5.363 1 97.81 71 TYR A C 1
ATOM 534 O O . TYR A 1 71 ? 6.32 24.094 -5.402 1 97.81 71 TYR A O 1
ATOM 542 N N . VAL A 1 72 ? 5.965 22.188 -4.266 1 97.12 72 VAL A N 1
ATOM 543 C CA . VAL A 1 72 ? 5.801 22.875 -2.988 1 97.12 72 VAL A CA 1
ATOM 544 C C . VAL A 1 72 ? 7.094 23.594 -2.617 1 97.12 72 VAL A C 1
ATOM 546 O O . VAL A 1 72 ? 7.074 24.75 -2.211 1 97.12 72 VAL A O 1
ATOM 549 N N . ALA A 1 73 ? 8.18 22.906 -2.75 1 97.06 73 ALA A N 1
ATOM 550 C CA . ALA A 1 73 ? 9.477 23.484 -2.414 1 97.06 73 ALA A CA 1
ATOM 551 C C . ALA A 1 73 ? 9.75 24.75 -3.244 1 97.06 73 ALA A C 1
ATOM 553 O O . ALA A 1 73 ? 10.18 25.766 -2.711 1 97.06 73 ALA A O 1
ATOM 554 N N . LEU A 1 74 ? 9.5 24.703 -4.496 1 96.69 74 LEU A N 1
ATOM 555 C CA . LEU A 1 74 ? 9.742 25.828 -5.387 1 96.69 74 LEU A CA 1
ATOM 556 C C . LEU A 1 74 ? 8.828 27 -5.047 1 96.69 74 LEU A C 1
ATOM 558 O O . LEU A 1 74 ? 9.242 28.156 -5.102 1 96.69 74 LEU A O 1
ATOM 562 N N . SER A 1 75 ? 7.586 26.656 -4.797 1 95.44 75 SER A N 1
ATOM 563 C CA . SER A 1 75 ? 6.641 27.703 -4.398 1 95.44 75 SER A CA 1
ATOM 564 C C . SER A 1 75 ? 7.094 28.406 -3.121 1 95.44 75 SER A C 1
ATOM 566 O O . SER A 1 75 ? 7.008 29.625 -3.018 1 95.44 75 SER A O 1
ATOM 568 N N . LYS A 1 76 ? 7.609 27.656 -2.242 1 94.5 76 LYS A N 1
ATOM 569 C CA . LYS A 1 76 ? 8.086 28.219 -0.979 1 94.5 76 LYS A CA 1
ATOM 570 C C . LYS A 1 76 ? 9.336 29.062 -1.189 1 94.5 76 LYS A C 1
ATOM 572 O O . LYS A 1 76 ? 9.492 30.109 -0.572 1 94.5 76 LYS A O 1
ATOM 577 N N . ARG A 1 77 ? 10.18 28.609 -1.956 1 94.5 77 ARG A N 1
ATOM 578 C CA . ARG A 1 77 ? 11.391 29.359 -2.277 1 94.5 77 ARG A CA 1
ATOM 579 C C . ARG A 1 77 ? 11.039 30.688 -2.934 1 94.5 77 ARG A C 1
ATOM 581 O O . ARG A 1 77 ? 11.617 31.734 -2.596 1 94.5 77 ARG A O 1
ATOM 588 N N . ALA A 1 78 ? 10.133 30.656 -3.791 1 94.94 78 ALA A N 1
ATOM 589 C CA . ALA A 1 78 ? 9.688 31.875 -4.473 1 94.94 78 ALA A CA 1
ATOM 590 C C . ALA A 1 78 ? 9.094 32.875 -3.484 1 94.94 78 ALA A C 1
ATOM 592 O O . ALA A 1 78 ? 9.219 34.094 -3.67 1 94.94 78 ALA A O 1
ATOM 593 N N . ALA A 1 79 ? 8.492 32.406 -2.432 1 93 79 ALA A N 1
ATOM 594 C CA . ALA A 1 79 ? 7.891 33.25 -1.403 1 93 79 ALA A CA 1
ATOM 595 C C . ALA A 1 79 ? 8.898 33.594 -0.313 1 93 79 ALA A C 1
ATOM 597 O O . ALA A 1 79 ? 8.531 34.125 0.731 1 93 79 ALA A O 1
ATOM 598 N N . ILE A 1 80 ? 10.125 33.156 -0.473 1 91.94 80 ILE A N 1
ATOM 599 C CA . ILE A 1 80 ? 11.25 33.438 0.407 1 91.94 80 ILE A CA 1
ATOM 600 C C . ILE A 1 80 ? 11 32.812 1.786 1 91.94 80 ILE A C 1
ATOM 602 O O . ILE A 1 80 ? 11.305 33.438 2.809 1 91.94 80 ILE A O 1
ATOM 606 N N . SER A 1 81 ? 10.258 31.797 1.755 1 90.25 81 SER A N 1
ATOM 607 C CA . SER A 1 81 ? 10.055 31.031 2.98 1 90.25 81 SER A CA 1
ATOM 608 C C . SER A 1 81 ? 11.211 30.078 3.221 1 90.25 81 SER A C 1
ATOM 610 O O . SER A 1 81 ? 11.68 29.406 2.293 1 90.25 81 SER A O 1
ATOM 612 N N . PRO A 1 82 ? 11.672 29.984 4.457 1 89.94 82 PRO A N 1
ATO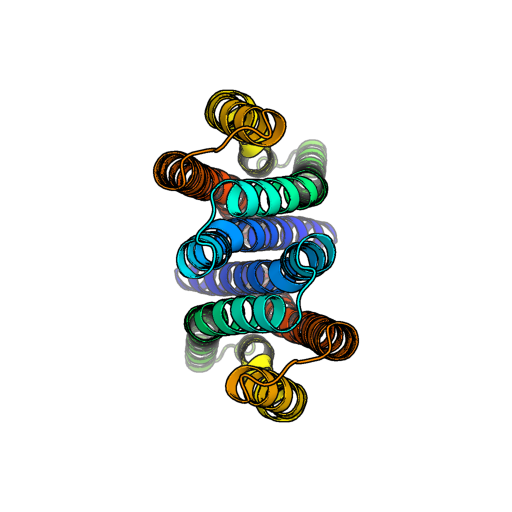M 613 C CA . PRO A 1 82 ? 12.766 29.062 4.762 1 89.94 82 PRO A CA 1
ATOM 614 C C . PRO A 1 82 ? 12.32 27.594 4.746 1 89.94 82 PRO A C 1
ATOM 616 O O . PRO A 1 82 ? 13.164 26.703 4.777 1 89.94 82 PRO A O 1
ATOM 619 N N . LEU A 1 83 ? 11.094 27.297 4.617 1 90.62 83 LEU A N 1
ATOM 620 C CA . LEU A 1 83 ? 10.562 25.938 4.711 1 90.62 83 LEU A CA 1
ATOM 621 C C . LEU A 1 83 ? 10.602 25.25 3.354 1 90.62 83 LEU A C 1
ATOM 623 O O . LEU A 1 83 ? 10.062 24.156 3.197 1 90.62 83 LEU A O 1
ATOM 627 N N . TRP A 1 84 ? 11.297 25.875 2.412 1 94.25 84 TRP A N 1
ATOM 628 C CA . TRP A 1 84 ? 11.461 25.234 1.114 1 94.25 84 TRP A CA 1
ATOM 629 C C . TRP A 1 84 ? 12.391 24.031 1.221 1 94.25 84 TRP A C 1
ATOM 631 O O . TRP A 1 84 ? 12.172 23 0.571 1 94.25 84 TRP A O 1
ATOM 641 N N . SER A 1 85 ? 13.391 23.969 2.045 1 96.25 85 SER A N 1
ATOM 642 C CA . SER A 1 85 ? 14.43 22.953 2.111 1 96.25 85 SER A CA 1
ATOM 643 C C . SER A 1 85 ? 13.891 21.641 2.664 1 96.25 85 SER A C 1
ATOM 645 O O . SER A 1 85 ? 14.203 20.562 2.146 1 96.25 85 SER A O 1
ATOM 647 N N . PRO A 1 86 ? 13.031 21.656 3.697 1 96.56 86 PRO A N 1
ATOM 648 C CA . PRO A 1 86 ? 12.469 20.391 4.168 1 96.56 86 PRO A CA 1
ATOM 649 C C . PRO A 1 86 ? 11.664 19.672 3.09 1 96.56 86 PRO A C 1
ATOM 651 O O . PRO A 1 86 ? 11.672 18.438 3.035 1 96.56 86 PRO A O 1
ATOM 654 N N . TYR A 1 87 ? 11.008 20.406 2.273 1 97.75 87 TYR A N 1
ATOM 655 C CA . TYR A 1 87 ? 10.234 19.781 1.206 1 97.75 87 TYR A CA 1
ATOM 656 C C . TYR A 1 87 ? 11.148 19.234 0.12 1 97.75 87 TYR A C 1
ATOM 658 O O . TYR A 1 87 ? 10.836 18.219 -0.515 1 97.75 87 TYR A O 1
ATOM 666 N N . VAL A 1 88 ? 12.32 19.844 -0.117 1 98.25 88 VAL A N 1
ATOM 667 C CA . VAL A 1 88 ? 13.32 19.281 -1.015 1 98.25 88 VAL A CA 1
ATOM 668 C C . VAL A 1 88 ? 13.82 17.953 -0.452 1 98.25 88 VAL A C 1
ATOM 670 O O . VAL A 1 88 ? 13.961 16.969 -1.188 1 98.25 88 VAL A O 1
ATOM 673 N N . LEU A 1 89 ? 14.039 17.938 0.802 1 98.25 89 LEU A N 1
ATOM 674 C CA . LEU A 1 89 ? 14.516 16.719 1.441 1 98.25 89 LEU A CA 1
ATOM 675 C C . LEU A 1 89 ? 13.477 15.602 1.333 1 98.25 89 LEU A C 1
ATOM 677 O O . LEU A 1 89 ? 13.828 14.438 1.119 1 98.25 89 LEU A O 1
ATOM 681 N N . ALA A 1 90 ? 12.203 15.938 1.52 1 98.62 90 ALA A N 1
ATOM 682 C CA . ALA A 1 90 ? 11.133 14.961 1.349 1 98.62 90 ALA A CA 1
ATOM 683 C C . ALA A 1 90 ? 11.102 14.422 -0.081 1 98.62 90 ALA A C 1
ATOM 685 O O . ALA A 1 90 ? 10.977 13.219 -0.296 1 98.62 90 ALA A O 1
ATOM 686 N N . ALA A 1 91 ? 11.289 15.281 -1.052 1 98.69 91 ALA A N 1
ATOM 687 C CA . ALA A 1 91 ? 11.297 14.898 -2.461 1 98.69 91 ALA A CA 1
ATOM 688 C C . ALA A 1 91 ? 12.461 13.961 -2.77 1 98.69 91 ALA A C 1
ATOM 690 O O . ALA A 1 91 ? 12.266 12.898 -3.361 1 98.69 91 ALA A O 1
ATOM 691 N N . VAL A 1 92 ? 13.617 14.344 -2.318 1 98.5 92 VAL A N 1
ATOM 692 C CA . VAL A 1 92 ? 14.828 13.578 -2.596 1 98.5 92 VAL A CA 1
ATOM 693 C C . VAL A 1 92 ? 14.758 12.227 -1.889 1 98.5 92 VAL A C 1
ATOM 695 O O . VAL A 1 92 ? 15.172 11.203 -2.443 1 98.5 92 VAL A O 1
ATOM 698 N N . SER A 1 93 ? 14.273 12.258 -0.657 1 98.38 93 SER A N 1
ATOM 699 C CA . SER A 1 93 ? 14.094 11.008 0.076 1 98.38 93 SER A CA 1
ATOM 700 C C . SER A 1 93 ? 13.156 10.055 -0.664 1 98.38 93 SER A C 1
ATOM 702 O O . SER A 1 93 ? 13.43 8.859 -0.764 1 98.38 93 SER A O 1
ATOM 704 N N . THR A 1 94 ? 12.07 10.562 -1.201 1 98.44 94 THR A N 1
ATOM 705 C CA . THR A 1 94 ? 11.125 9.758 -1.966 1 98.44 94 THR A CA 1
ATOM 706 C C . THR A 1 94 ? 11.781 9.203 -3.225 1 98.44 94 THR A C 1
ATOM 708 O O . THR A 1 94 ? 11.664 8.008 -3.514 1 98.44 94 THR A O 1
ATOM 711 N N . LEU A 1 95 ? 12.539 9.953 -3.877 1 98.38 95 LEU A N 1
ATOM 712 C CA . LEU A 1 95 ? 13.117 9.594 -5.168 1 98.38 95 LEU A CA 1
ATOM 713 C C . LEU A 1 95 ? 14.328 8.68 -4.984 1 98.38 95 LEU A C 1
ATOM 715 O O . LEU A 1 95 ? 14.758 8.016 -5.934 1 98.38 95 LEU A O 1
ATOM 719 N N . ALA A 1 96 ? 14.891 8.648 -3.816 1 98.31 96 ALA A N 1
ATOM 720 C CA . ALA A 1 96 ? 16.141 7.945 -3.547 1 98.31 96 ALA A CA 1
ATOM 721 C C . ALA A 1 96 ? 15.977 6.441 -3.752 1 98.31 96 ALA A C 1
ATOM 723 O O . ALA A 1 96 ? 16.969 5.715 -3.865 1 98.31 96 ALA A O 1
ATOM 724 N N . MET A 1 97 ? 14.758 6.008 -3.854 1 96.94 97 MET A N 1
ATOM 725 C CA . MET A 1 97 ? 14.539 4.59 -4.121 1 96.94 97 MET A CA 1
ATOM 726 C C . MET A 1 97 ? 15.039 4.215 -5.516 1 96.94 97 MET A C 1
ATOM 728 O O . MET A 1 97 ? 15.398 3.062 -5.762 1 96.94 97 MET A O 1
ATOM 732 N N . VAL A 1 98 ? 15.086 5.18 -6.383 1 96.5 98 VAL A N 1
ATOM 733 C CA . VAL A 1 98 ? 15.438 4.922 -7.777 1 96.5 98 VAL A CA 1
ATOM 734 C C . VAL A 1 98 ? 16.922 4.602 -7.879 1 96.5 98 VAL A C 1
ATOM 736 O O . VAL A 1 98 ? 17.312 3.527 -8.352 1 96.5 98 VAL A O 1
ATOM 739 N N . PRO A 1 99 ? 17.781 5.445 -7.355 1 96.62 99 PRO A N 1
ATOM 740 C CA . PRO A 1 99 ? 19.188 5.059 -7.402 1 96.62 99 PRO A CA 1
ATOM 741 C C . PRO A 1 99 ? 19.5 3.85 -6.523 1 96.62 99 PRO A C 1
ATOM 743 O O . PRO A 1 99 ? 20.406 3.068 -6.84 1 96.62 99 PRO A O 1
ATOM 746 N N . PHE A 1 100 ? 18.781 3.678 -5.398 1 98.31 100 PHE A N 1
ATOM 747 C CA . PHE A 1 100 ? 18.922 2.449 -4.625 1 98.31 100 PHE A CA 1
ATOM 748 C C . PHE A 1 100 ? 18.656 1.227 -5.496 1 98.31 100 PHE A C 1
ATOM 750 O O . PHE A 1 100 ? 19.406 0.25 -5.445 1 98.31 100 PHE A O 1
ATOM 757 N N . THR A 1 101 ? 17.625 1.279 -6.285 1 97.69 101 THR A N 1
ATOM 758 C CA . THR A 1 101 ? 17.312 0.171 -7.18 1 97.69 101 THR A CA 1
ATOM 759 C C . THR A 1 101 ? 18.438 -0.058 -8.188 1 97.69 101 THR A C 1
ATOM 761 O O . THR A 1 101 ? 18.906 -1.186 -8.352 1 97.69 101 THR A O 1
ATOM 764 N N . TRP A 1 102 ? 18.906 0.985 -8.773 1 97.06 102 TRP A N 1
ATOM 765 C CA . TRP A 1 102 ? 19.922 0.878 -9.828 1 97.06 102 TRP A CA 1
ATOM 766 C C . TRP A 1 102 ? 21.219 0.311 -9.273 1 97.06 102 TRP A C 1
ATOM 768 O O . TRP A 1 102 ? 21.875 -0.514 -9.922 1 97.06 102 TRP A O 1
ATOM 778 N N . TRP A 1 103 ? 21.531 0.684 -8.07 1 97.5 103 TRP A N 1
ATOM 779 C CA . TRP A 1 103 ? 22.859 0.344 -7.57 1 97.5 103 TRP A CA 1
ATOM 780 C C . TRP A 1 103 ? 22.812 -0.916 -6.711 1 97.5 103 TRP A C 1
ATOM 782 O O . TRP A 1 103 ? 23.781 -1.673 -6.656 1 97.5 103 TRP A O 1
ATOM 792 N N . VAL A 1 104 ? 21.734 -1.168 -6.148 1 98.44 104 VAL A N 1
ATOM 793 C CA . VAL A 1 104 ? 21.703 -2.244 -5.16 1 98.44 104 VAL A CA 1
ATOM 794 C C . VAL A 1 104 ? 20.875 -3.406 -5.684 1 98.44 104 VAL A C 1
ATOM 796 O O . VAL A 1 104 ? 21.25 -4.57 -5.527 1 98.44 104 VAL A O 1
ATOM 799 N N . MET A 1 105 ? 19.781 -3.193 -6.379 1 98.62 105 MET A N 1
ATOM 800 C CA . MET A 1 105 ? 18.828 -4.254 -6.672 1 98.62 105 MET A CA 1
ATOM 801 C C . MET A 1 105 ? 19.047 -4.812 -8.078 1 98.62 105 MET A C 1
ATOM 803 O O . MET A 1 105 ? 18.75 -5.98 -8.336 1 98.62 105 MET A O 1
ATOM 807 N N . VAL A 1 106 ? 19.625 -4.047 -8.93 1 98.31 106 VAL A N 1
ATOM 808 C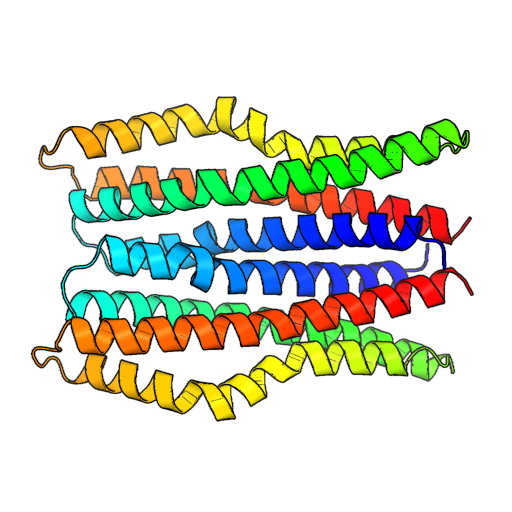 CA . VAL A 1 106 ? 19.719 -4.43 -10.336 1 98.31 106 VAL A CA 1
ATOM 809 C C . VAL A 1 106 ? 20.516 -5.727 -10.461 1 98.31 106 VAL A C 1
ATOM 811 O O . VAL A 1 106 ? 20.141 -6.621 -11.227 1 98.31 106 VAL A O 1
ATOM 814 N N . PRO A 1 107 ? 21.594 -6.004 -9.703 1 98.56 107 PRO A N 1
ATOM 815 C CA . PRO A 1 107 ? 22.281 -7.285 -9.836 1 98.56 107 PRO A CA 1
ATOM 816 C C . PRO A 1 107 ? 21.375 -8.477 -9.523 1 98.56 107 PRO A C 1
ATOM 818 O O . PRO A 1 107 ? 21.406 -9.484 -10.242 1 98.56 107 PRO A O 1
ATOM 821 N N . THR A 1 108 ? 20.609 -8.391 -8.477 1 98.69 108 THR A N 1
ATOM 822 C CA . THR A 1 108 ? 19.672 -9.445 -8.141 1 98.69 108 THR A CA 1
ATOM 823 C C . THR A 1 108 ? 18.609 -9.594 -9.227 1 98.69 108 THR A C 1
ATOM 825 O O . THR A 1 108 ? 18.297 -10.711 -9.648 1 98.69 108 THR A O 1
ATOM 828 N N . ASN A 1 109 ? 18.062 -8.5 -9.68 1 98.56 109 ASN A N 1
ATOM 829 C CA . ASN A 1 109 ? 17.078 -8.516 -10.766 1 98.56 109 ASN A CA 1
ATOM 830 C C . ASN A 1 109 ? 17.641 -9.203 -12.008 1 98.56 109 ASN A C 1
ATOM 832 O O . ASN A 1 109 ? 16.984 -10.062 -12.594 1 98.56 109 ASN A O 1
ATOM 836 N N . ASN A 1 110 ? 18.812 -8.82 -12.367 1 98.19 110 ASN A N 1
ATOM 837 C CA . ASN A 1 110 ? 19.438 -9.383 -13.562 1 98.19 110 ASN A CA 1
ATOM 838 C C . ASN A 1 110 ? 19.641 -10.891 -13.43 1 98.19 110 ASN A C 1
ATOM 840 O O . ASN A 1 110 ? 19.453 -11.633 -14.398 1 98.19 110 ASN A O 1
ATOM 844 N N . THR A 1 111 ? 20.016 -11.312 -12.305 1 97.94 111 THR A N 1
ATOM 845 C CA . THR A 1 111 ? 20.203 -12.742 -12.086 1 97.94 111 THR A CA 1
ATOM 846 C C . THR A 1 111 ? 18.875 -13.477 -12.219 1 97.94 111 THR A C 1
ATOM 848 O O . THR A 1 111 ? 18.797 -14.516 -12.883 1 97.94 111 THR A O 1
ATOM 851 N N . LEU A 1 112 ? 17.812 -12.992 -11.664 1 98.19 112 LEU A N 1
ATOM 852 C CA . LEU A 1 112 ? 16.5 -13.602 -11.742 1 98.19 112 LEU A CA 1
ATOM 853 C C . LEU A 1 112 ? 15.992 -13.633 -13.18 1 98.19 112 LEU A C 1
ATOM 855 O O . LEU A 1 112 ? 15.492 -14.656 -13.641 1 98.19 112 LEU A O 1
ATOM 859 N N . PHE A 1 113 ? 16.203 -12.562 -13.898 1 97.94 113 PHE A N 1
ATOM 860 C CA . PHE A 1 113 ? 15.758 -12.5 -15.289 1 97.94 113 PHE A CA 1
ATOM 861 C C . PHE A 1 113 ? 16.578 -13.438 -16.156 1 97.94 113 PHE A C 1
ATOM 863 O O . PHE A 1 113 ? 16.062 -14.023 -17.109 1 97.94 113 PHE A O 1
ATOM 870 N N . GLY A 1 114 ? 17.844 -13.484 -15.805 1 97.12 114 GLY A N 1
ATOM 871 C CA . GLY A 1 114 ? 18.672 -14.445 -16.516 1 97.12 114 GLY A CA 1
ATOM 872 C C . GLY A 1 114 ? 18.203 -15.875 -16.359 1 97.12 114 GLY A C 1
ATOM 873 O O . GLY A 1 114 ? 18.125 -16.625 -17.344 1 97.12 114 GLY A O 1
ATOM 874 N N . LEU A 1 115 ? 17.859 -16.281 -15.148 1 96.56 115 LEU A N 1
ATOM 875 C CA . LEU A 1 115 ? 17.312 -17.609 -14.883 1 96.56 115 LEU A CA 1
ATOM 876 C C . LEU A 1 115 ? 15.984 -17.797 -15.594 1 96.56 115 LEU A C 1
ATOM 87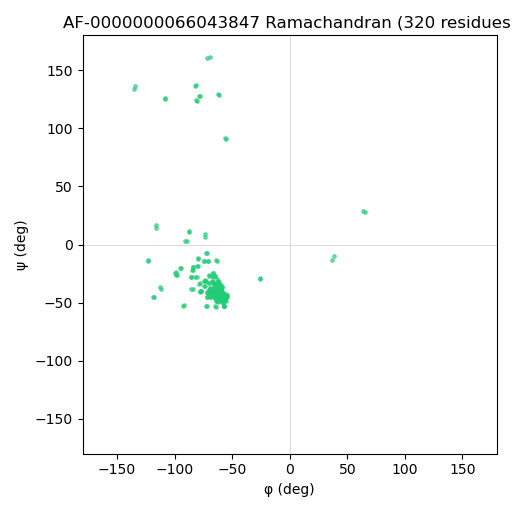8 O O . LEU A 1 115 ? 15.711 -18.875 -16.141 1 96.56 115 LEU A O 1
ATOM 882 N N . HIS A 1 116 ? 15.188 -16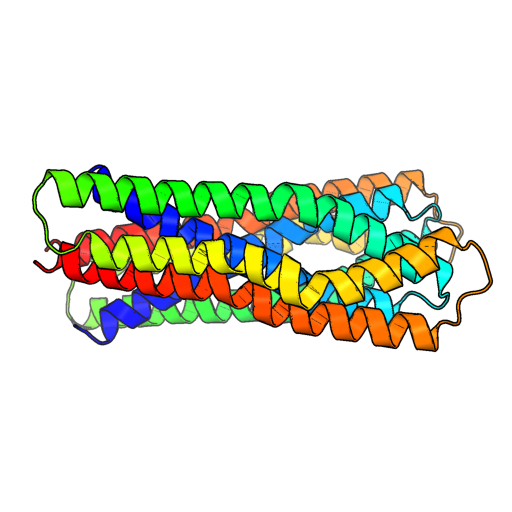.797 -15.586 1 95.38 116 HIS A N 1
ATOM 883 C CA . HIS A 1 116 ? 13.875 -16.844 -16.219 1 95.38 116 HIS A CA 1
ATOM 884 C C . HIS A 1 116 ? 14 -17.094 -17.719 1 95.38 116 HIS A C 1
ATOM 886 O O . HIS A 1 116 ? 13.188 -17.812 -18.312 1 95.38 116 HIS A O 1
ATOM 892 N N . ARG A 1 117 ? 15 -16.578 -18.344 1 94.62 117 ARG A N 1
ATOM 893 C CA . ARG A 1 117 ? 15.195 -16.688 -19.781 1 94.62 117 ARG A CA 1
ATOM 894 C C . ARG A 1 117 ? 15.828 -18.016 -20.156 1 94.62 117 ARG A C 1
ATOM 896 O O . ARG A 1 117 ? 15.602 -18.547 -21.25 1 94.62 117 ARG A O 1
ATOM 903 N N . SER A 1 118 ? 16.578 -18.609 -19.312 1 86.19 118 SER A N 1
ATOM 904 C CA . SER A 1 118 ? 17.328 -19.812 -19.641 1 86.19 118 SER A CA 1
ATOM 905 C C . SER A 1 118 ? 16.422 -21.031 -19.734 1 86.19 118 SER A C 1
ATOM 907 O O . SER A 1 118 ? 16.766 -22.016 -20.375 1 86.19 118 SER A O 1
ATOM 909 N N . ALA A 1 119 ? 15.117 -20.906 -19.703 1 65 119 ALA A N 1
ATOM 910 C CA . ALA A 1 119 ? 14.164 -21.984 -19.906 1 65 119 ALA A CA 1
ATOM 911 C C . ALA A 1 119 ? 14.672 -23.297 -19.297 1 65 119 ALA A C 1
ATOM 913 O O . ALA A 1 119 ? 13.969 -24.312 -19.328 1 65 119 ALA A O 1
ATOM 914 N N . GLU A 1 120 ? 16.031 -23.438 -18.891 1 63.47 120 GLU A N 1
ATOM 915 C CA . GLU A 1 120 ? 16.547 -24.688 -18.328 1 63.47 120 GLU A CA 1
ATOM 916 C C . GLU A 1 120 ? 15.969 -24.953 -16.938 1 63.47 120 GLU A C 1
ATOM 918 O O . GLU A 1 120 ? 15.383 -24.047 -16.328 1 63.47 120 GLU A O 1
ATOM 923 N N . SER A 1 121 ? 16.031 -26.219 -16.453 1 72.44 121 SER A N 1
ATOM 924 C CA . SER A 1 121 ? 15.562 -26.641 -15.141 1 72.44 121 SER A CA 1
ATOM 925 C C . SER A 1 121 ? 16.219 -25.812 -14.031 1 72.44 121 SER A C 1
ATOM 927 O O . SER A 1 121 ? 17.438 -25.875 -13.844 1 72.44 121 SER A O 1
ATOM 929 N N . THR A 1 122 ? 15.539 -24.734 -13.711 1 86.31 122 THR A N 1
ATOM 930 C CA . THR A 1 122 ? 16.031 -23.906 -12.617 1 86.31 122 THR A CA 1
ATOM 931 C C . THR A 1 122 ? 15.633 -24.5 -11.266 1 86.31 122 THR A C 1
ATOM 933 O O . THR A 1 122 ? 14.453 -24.781 -11.031 1 86.31 122 THR A O 1
ATOM 936 N N . GLU A 1 123 ? 16.688 -24.734 -10.461 1 93.44 123 GLU A N 1
ATOM 937 C CA . GLU A 1 123 ? 16.453 -25.281 -9.133 1 93.44 123 GLU A CA 1
ATOM 938 C C . GLU A 1 123 ? 15.609 -24.344 -8.273 1 93.44 123 GLU A C 1
ATOM 940 O O . GLU A 1 123 ? 15.961 -23.188 -8.094 1 93.44 123 GLU A O 1
ATOM 945 N N . LEU A 1 124 ? 14.602 -24.953 -7.742 1 96.5 124 LEU A N 1
ATOM 946 C CA . LEU A 1 124 ? 13.648 -24.172 -6.953 1 96.5 124 LEU A CA 1
ATOM 947 C C . LEU A 1 124 ? 14.352 -23.469 -5.797 1 96.5 124 LEU A C 1
ATOM 949 O O . LEU A 1 124 ? 14.102 -22.297 -5.539 1 96.5 124 LEU A O 1
ATOM 953 N N . GLY A 1 125 ? 15.188 -24.156 -5.117 1 97.31 125 GLY A N 1
ATOM 954 C CA . GLY A 1 125 ? 15.875 -23.594 -3.963 1 97.31 125 GLY A CA 1
ATOM 955 C C . GLY A 1 125 ? 16.672 -22.344 -4.297 1 97.31 125 GLY A C 1
ATOM 956 O O . GLY A 1 125 ? 16.703 -21.391 -3.525 1 97.31 125 GLY A O 1
ATOM 957 N N . VAL A 1 126 ? 17.344 -22.344 -5.402 1 96.75 126 VAL A N 1
ATOM 958 C CA . VAL A 1 126 ? 18.156 -21.203 -5.848 1 96.75 126 VAL A CA 1
ATOM 959 C C . VAL A 1 126 ? 17.234 -20 -6.109 1 96.75 126 VAL A C 1
ATOM 961 O O . VAL A 1 126 ? 17.547 -18.891 -5.684 1 96.75 126 VAL A O 1
ATOM 964 N N . VAL A 1 127 ? 16.156 -20.25 -6.781 1 97.94 127 VAL A N 1
ATOM 965 C CA . VAL A 1 127 ? 15.211 -19.188 -7.113 1 97.94 127 VAL A CA 1
ATOM 966 C C . VAL A 1 127 ? 14.609 -18.609 -5.836 1 97.94 127 VAL A C 1
ATOM 968 O O . VAL A 1 127 ? 14.484 -17.391 -5.688 1 97.94 127 VAL A O 1
ATOM 971 N N . GLN A 1 128 ? 14.258 -19.516 -4.918 1 98.62 128 GLN A N 1
ATOM 972 C CA . GLN A 1 128 ? 13.656 -19.062 -3.666 1 98.62 128 GLN A CA 1
ATOM 973 C C . GLN A 1 128 ? 14.609 -18.156 -2.898 1 98.62 128 GLN A C 1
ATOM 975 O O . GLN A 1 128 ? 14.188 -17.141 -2.346 1 98.62 128 GLN A O 1
ATOM 980 N N . VAL A 1 129 ? 15.859 -18.438 -2.859 1 98.56 129 VAL A N 1
ATOM 981 C CA . VAL A 1 129 ? 16.844 -17.625 -2.154 1 98.56 129 VAL A CA 1
ATOM 982 C C . VAL A 1 129 ? 16.938 -16.25 -2.789 1 98.56 129 VAL A C 1
ATOM 984 O O . VAL A 1 129 ? 16.969 -15.234 -2.082 1 98.56 129 VAL A O 1
ATOM 987 N N . LEU A 1 130 ? 16.953 -16.172 -4.09 1 98.62 130 LEU A N 1
ATOM 988 C CA . LEU A 1 130 ? 17.062 -14.898 -4.809 1 98.62 130 LEU A CA 1
ATOM 989 C C . LEU A 1 130 ? 15.797 -14.062 -4.637 1 98.62 130 LEU A C 1
ATOM 991 O O . LEU A 1 130 ? 15.875 -12.844 -4.48 1 98.62 130 LEU A O 1
ATOM 995 N N . VAL A 1 131 ? 14.641 -14.734 -4.691 1 98.81 131 VAL A N 1
ATOM 996 C CA . VAL A 1 131 ? 13.375 -14.023 -4.539 1 98.81 131 VAL A CA 1
ATOM 997 C C . VAL A 1 131 ? 13.258 -13.461 -3.123 1 98.81 131 VAL A C 1
ATOM 999 O O . VAL A 1 131 ? 12.781 -12.344 -2.926 1 98.81 131 VAL A O 1
ATOM 1002 N N . VAL A 1 132 ? 13.711 -14.188 -2.146 1 98.94 132 VAL A N 1
ATOM 1003 C CA . VAL A 1 132 ? 13.695 -13.727 -0.762 1 98.94 132 VAL A CA 1
ATOM 1004 C C . VAL A 1 132 ? 14.656 -12.547 -0.6 1 98.94 132 VAL A C 1
ATOM 1006 O O . VAL A 1 132 ? 14.328 -11.562 0.061 1 98.94 132 VAL A O 1
ATOM 1009 N N . LYS A 1 133 ? 15.812 -12.641 -1.185 1 98.94 133 LYS A N 1
ATOM 1010 C CA . LYS A 1 133 ? 16.734 -11.508 -1.179 1 98.94 133 LYS A CA 1
ATOM 1011 C C . LYS A 1 133 ? 16.094 -10.273 -1.804 1 98.94 133 LYS A C 1
ATOM 1013 O O . LYS A 1 133 ? 16.156 -9.18 -1.242 1 98.94 133 LYS A O 1
ATOM 1018 N N . TRP A 1 134 ? 15.508 -10.484 -2.945 1 98.88 134 TRP A N 1
ATOM 1019 C CA . TRP A 1 134 ? 14.805 -9.406 -3.629 1 98.88 134 TRP A CA 1
ATOM 1020 C C . TRP A 1 134 ? 13.75 -8.781 -2.719 1 98.88 134 TRP A C 1
ATOM 1022 O O . TRP A 1 134 ? 13.625 -7.551 -2.66 1 98.88 134 TRP A O 1
ATOM 1032 N N . ALA A 1 135 ? 13.031 -9.609 -2.002 1 98.88 135 ALA A N 1
ATOM 1033 C CA . ALA A 1 135 ? 11.969 -9.133 -1.122 1 98.88 135 ALA A CA 1
ATOM 1034 C C . ALA A 1 135 ? 12.523 -8.242 -0.017 1 98.88 135 ALA A C 1
ATOM 1036 O O . ALA A 1 135 ? 11.93 -7.215 0.326 1 98.88 135 ALA A O 1
ATOM 1037 N N . TRP A 1 136 ? 13.656 -8.617 0.538 1 98.81 136 TRP A N 1
ATOM 1038 C CA . TRP A 1 136 ? 14.258 -7.824 1.604 1 98.81 136 TRP A CA 1
ATOM 1039 C C . TRP A 1 136 ? 14.773 -6.492 1.066 1 98.81 136 TRP A C 1
ATOM 1041 O O . TRP A 1 136 ? 14.641 -5.457 1.725 1 98.81 136 TRP A O 1
ATOM 1051 N N . LEU A 1 137 ? 15.383 -6.484 -0.061 1 98.88 137 LEU A N 1
ATOM 1052 C CA . LEU A 1 137 ? 15.805 -5.238 -0.69 1 98.88 137 LEU A CA 1
ATOM 1053 C C . LEU A 1 137 ? 14.609 -4.344 -0.998 1 98.88 137 LEU A C 1
ATOM 1055 O O . LEU A 1 137 ? 14.688 -3.123 -0.857 1 98.88 137 LEU A O 1
ATOM 1059 N N . HIS A 1 138 ? 13.539 -4.988 -1.41 1 98.81 138 HIS A N 1
ATOM 1060 C CA . HIS A 1 138 ? 12.32 -4.254 -1.711 1 98.81 138 HIS A CA 1
ATOM 1061 C C . HIS A 1 138 ? 11.719 -3.637 -0.451 1 98.81 138 HIS A C 1
ATOM 1063 O O . HIS A 1 138 ? 11.148 -2.547 -0.501 1 98.81 138 HIS A O 1
ATOM 1069 N N . VAL A 1 139 ? 11.867 -4.273 0.711 1 98.69 139 VAL A N 1
ATOM 1070 C CA . VAL A 1 139 ? 11.453 -3.688 1.981 1 98.69 139 VAL A CA 1
ATOM 1071 C C . VAL A 1 139 ? 12.234 -2.404 2.242 1 98.69 139 VAL A C 1
ATOM 1073 O O . VAL A 1 139 ? 11.656 -1.377 2.605 1 98.69 139 VAL A O 1
ATOM 1076 N N . VAL A 1 140 ? 13.516 -2.465 2.045 1 98.75 140 VAL A N 1
ATOM 1077 C CA . VAL A 1 140 ? 14.359 -1.296 2.266 1 98.75 140 VAL A CA 1
ATOM 1078 C C . VAL A 1 140 ? 13.93 -0.166 1.331 1 98.75 140 VAL A C 1
ATOM 1080 O O . VAL A 1 140 ? 13.734 0.969 1.77 1 98.75 140 VAL A O 1
ATOM 1083 N N . ARG A 1 141 ? 13.727 -0.536 0.099 1 98 141 ARG A N 1
ATOM 1084 C CA . ARG A 1 141 ? 13.328 0.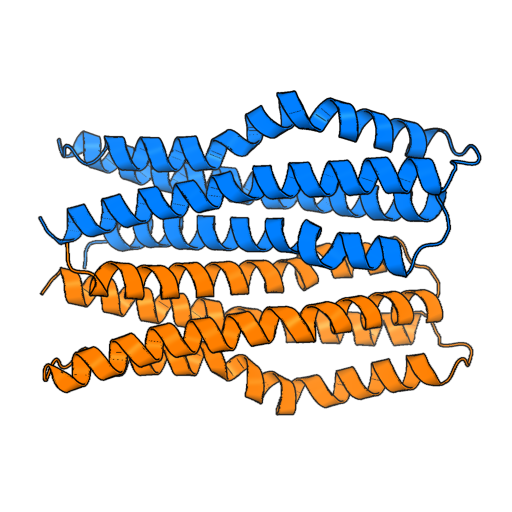451 -0.902 1 98 141 ARG A CA 1
ATOM 1085 C C . ARG A 1 141 ? 11.992 1.087 -0.547 1 98 141 ARG A C 1
ATOM 1087 O O . ARG A 1 141 ? 11.773 2.273 -0.8 1 98 141 ARG A O 1
ATOM 1094 N N . SER A 1 142 ? 11.125 0.328 0.083 1 98.62 142 SER A N 1
ATOM 1095 C CA . SER A 1 142 ? 9.781 0.774 0.427 1 98.62 142 SER A CA 1
ATOM 1096 C C . SER A 1 142 ? 9.812 1.809 1.547 1 98.62 142 SER A C 1
ATOM 1098 O O . SER A 1 142 ? 8.828 2.518 1.77 1 98.62 142 SER A O 1
ATOM 1100 N N . LEU A 1 143 ? 10.953 1.946 2.238 1 98.69 143 LEU A N 1
ATOM 1101 C CA . LEU A 1 143 ? 11.07 2.879 3.354 1 98.69 143 LEU A CA 1
ATOM 1102 C C . LEU A 1 143 ? 11.383 4.285 2.855 1 98.69 143 LEU A C 1
ATOM 1104 O O . LEU A 1 143 ? 11.18 5.266 3.58 1 98.69 143 LEU A O 1
ATOM 1108 N N . TYR A 1 144 ? 11.867 4.395 1.668 1 98.75 144 TYR A N 1
ATOM 1109 C CA . TYR A 1 144 ? 12.258 5.703 1.163 1 98.75 144 TYR A CA 1
ATOM 1110 C C . TYR A 1 144 ? 11.055 6.621 1.032 1 98.75 144 TYR A C 1
ATOM 1112 O O . TYR A 1 144 ? 11.039 7.723 1.585 1 98.75 144 TYR A O 1
ATOM 1120 N N . PRO A 1 145 ? 9.969 6.184 0.313 1 98.81 145 PRO A N 1
ATOM 1121 C CA . PRO A 1 145 ? 8.812 7.082 0.245 1 98.81 145 PRO A CA 1
ATOM 1122 C C . PRO A 1 145 ? 8.156 7.301 1.606 1 98.81 145 PRO A C 1
ATOM 1124 O O . PRO A 1 145 ? 7.586 8.367 1.855 1 98.81 145 PRO A O 1
ATOM 1127 N N . LEU A 1 146 ? 8.289 6.324 2.506 1 98.75 146 LEU A N 1
ATOM 1128 C CA . LEU A 1 146 ? 7.738 6.488 3.848 1 98.75 146 LEU A CA 1
ATOM 1129 C C . LEU A 1 146 ? 8.5 7.566 4.617 1 98.75 146 LEU A C 1
ATOM 1131 O O . LEU A 1 146 ? 7.887 8.383 5.309 1 98.75 146 LEU A O 1
ATOM 1135 N N . PHE A 1 147 ? 9.789 7.516 4.496 1 98.56 147 PHE A N 1
ATOM 1136 C CA . PHE A 1 147 ? 10.609 8.547 5.121 1 98.56 147 PHE A CA 1
ATOM 1137 C C . PHE A 1 147 ? 10.32 9.914 4.52 1 98.56 147 PHE A C 1
ATOM 1139 O O . PHE A 1 147 ? 10.273 10.914 5.23 1 98.56 147 PHE A O 1
ATOM 1146 N N . GLY A 1 148 ? 10.141 9.938 3.209 1 98.56 148 GLY A N 1
ATOM 1147 C CA . GLY A 1 148 ? 9.727 11.18 2.574 1 98.56 148 GLY A CA 1
ATOM 1148 C C . GLY A 1 148 ? 8.414 11.719 3.119 1 98.56 148 GLY A C 1
ATOM 1149 O O . GLY A 1 148 ? 8.281 12.922 3.344 1 98.56 148 GLY A O 1
ATOM 1150 N N . ALA A 1 149 ? 7.488 10.836 3.311 1 98.31 149 ALA A N 1
ATOM 1151 C CA . ALA A 1 149 ? 6.207 11.234 3.881 1 98.31 149 ALA A CA 1
ATOM 1152 C C . ALA A 1 149 ? 6.383 11.812 5.281 1 98.31 149 ALA A C 1
ATOM 1154 O O . ALA A 1 149 ? 5.734 12.797 5.641 1 98.31 149 ALA A O 1
ATOM 1155 N N . PHE A 1 150 ? 7.242 11.227 6.039 1 97.25 150 PHE A N 1
ATOM 1156 C CA . PHE A 1 150 ? 7.535 11.711 7.383 1 97.25 150 PHE A CA 1
ATOM 1157 C C . PHE A 1 150 ? 8.117 13.117 7.34 1 97.25 150 PHE A C 1
ATOM 1159 O O . PHE A 1 150 ? 7.664 14.008 8.062 1 97.25 150 PHE A O 1
ATOM 1166 N N . LEU A 1 151 ? 9.094 13.32 6.512 1 97.5 151 LEU A N 1
ATOM 1167 C CA . LEU A 1 151 ? 9.727 14.633 6.391 1 97.5 151 LEU A CA 1
ATOM 1168 C C . LEU A 1 151 ? 8.742 15.672 5.883 1 97.5 151 LEU A C 1
ATOM 1170 O O . LEU A 1 151 ? 8.711 16.797 6.383 1 97.5 151 LEU A O 1
ATOM 1174 N N . GLY A 1 152 ? 8.008 15.273 4.855 1 96.88 152 GLY A N 1
ATOM 1175 C CA . GLY A 1 152 ? 6.992 16.188 4.34 1 96.88 152 GLY A CA 1
ATOM 1176 C C . GLY A 1 152 ? 5.961 16.578 5.383 1 96.88 152 GLY A C 1
ATOM 1177 O O . GLY A 1 152 ? 5.574 17.734 5.477 1 96.88 152 GLY A O 1
ATOM 1178 N N . PHE A 1 153 ? 5.543 15.625 6.145 1 96.62 153 PHE A N 1
ATOM 1179 C CA . PHE A 1 153 ? 4.57 15.891 7.199 1 96.62 153 PHE A CA 1
ATOM 1180 C C . PHE A 1 153 ? 5.156 16.828 8.25 1 96.62 153 PHE A C 1
ATOM 1182 O O . PHE A 1 153 ? 4.488 17.75 8.703 1 96.62 153 PHE A O 1
ATOM 1189 N N . ARG A 1 154 ? 6.32 16.547 8.641 1 95.38 154 ARG A N 1
ATOM 1190 C CA . ARG A 1 154 ? 6.984 17.406 9.625 1 95.38 154 ARG A CA 1
ATOM 1191 C C . ARG A 1 154 ? 7.086 18.844 9.125 1 95.38 154 ARG A C 1
ATOM 1193 O O . ARG A 1 154 ? 6.859 19.781 9.883 1 95.38 154 ARG A O 1
ATOM 1200 N N . ALA A 1 155 ? 7.449 18.984 7.922 1 95.56 155 ALA A N 1
ATOM 1201 C CA . ALA A 1 155 ? 7.539 20.328 7.324 1 95.56 155 ALA A CA 1
ATOM 1202 C C . ALA A 1 155 ? 6.18 21.016 7.316 1 95.56 155 ALA A C 1
ATOM 1204 O O . ALA A 1 155 ? 6.074 22.203 7.629 1 95.56 155 ALA A O 1
ATOM 1205 N N . LEU A 1 156 ? 5.195 20.266 6.961 1 94 156 LEU A N 1
ATOM 1206 C CA . LEU A 1 156 ? 3.838 20.797 6.898 1 94 156 LEU A CA 1
ATOM 1207 C C . LEU A 1 156 ? 3.361 21.25 8.273 1 94 156 LEU A C 1
ATOM 1209 O O . LEU A 1 156 ? 2.766 22.312 8.414 1 94 156 LEU A O 1
ATOM 1213 N N . ILE A 1 157 ? 3.637 20.438 9.281 1 92 157 ILE A N 1
ATOM 1214 C CA . ILE A 1 157 ? 3.258 20.766 10.648 1 92 157 ILE A CA 1
ATOM 1215 C C . ILE A 1 157 ? 3.965 22.047 11.078 1 92 157 ILE A C 1
ATOM 1217 O O . ILE A 1 157 ? 3.348 22.938 11.672 1 92 157 ILE A O 1
ATOM 1221 N N . ARG A 1 158 ? 5.219 22.203 10.75 1 91.31 158 ARG A N 1
ATOM 1222 C CA . ARG A 1 158 ? 5.965 23.406 11.086 1 91.31 158 ARG A CA 1
ATOM 1223 C C . ARG A 1 158 ? 5.371 24.625 10.383 1 91.31 158 ARG A C 1
ATOM 1225 O O . ARG A 1 158 ? 5.266 25.703 10.984 1 91.31 158 ARG A O 1
ATOM 1232 N N . GLU A 1 159 ? 4.992 24.406 9.242 1 88.5 159 GLU A N 1
ATOM 1233 C CA . GLU A 1 159 ? 4.422 25.5 8.445 1 88.5 159 GLU A CA 1
ATOM 1234 C C . GLU A 1 159 ? 3.094 25.969 9.031 1 88.5 159 GLU A C 1
ATOM 1236 O O . GLU A 1 159 ? 2.818 27.172 9.062 1 88.5 159 GLU A O 1
ATOM 1241 N N . LEU A 1 160 ? 2.312 25.094 9.453 1 88.06 160 LEU A N 1
ATOM 1242 C CA . LEU A 1 160 ? 0.977 25.438 9.938 1 88.06 160 LEU A CA 1
ATOM 1243 C C . LEU A 1 160 ? 1.034 25.984 11.359 1 88.06 160 LEU A C 1
ATOM 1245 O O . LEU A 1 160 ? 0.086 26.625 11.82 1 88.06 160 LEU A O 1
ATOM 1249 N N . ARG A 1 161 ? 2.115 25.828 11.938 1 84 161 ARG A N 1
ATOM 1250 C CA . ARG A 1 161 ? 2.277 26.344 13.289 1 84 161 ARG A CA 1
ATOM 1251 C C . ARG A 1 161 ? 2.908 27.734 13.258 1 84 161 ARG A C 1
ATOM 1253 O O . ARG A 1 161 ? 2.83 28.484 14.242 1 84 161 ARG A O 1
ATOM 1260 N N . THR A 1 162 ? 3.535 28.062 12.227 1 75.31 162 THR A N 1
ATOM 1261 C CA . THR A 1 162 ? 4.141 29.375 12.117 1 75.31 162 THR A CA 1
ATOM 1262 C C . THR A 1 162 ? 3.178 30.359 11.453 1 75.31 162 THR A C 1
ATOM 1264 O O . THR A 1 162 ? 3.146 31.547 11.805 1 75.31 162 THR A O 1
ATOM 1267 N N . MET B 1 1 ? 5.852 21.422 19.719 1 50.47 1 MET B N 1
ATOM 1268 C CA . MET B 1 1 ? 5.188 20.547 18.766 1 50.47 1 MET B CA 1
ATOM 1269 C C . MET B 1 1 ? 4.414 19.438 19.469 1 50.47 1 MET B C 1
ATOM 1271 O O . MET B 1 1 ? 4.996 18.656 20.219 1 50.47 1 MET B O 1
ATOM 1275 N N . THR B 1 2 ? 2.943 19.453 19.578 1 75.56 2 THR B N 1
ATOM 1276 C CA . THR B 1 2 ? 2.338 18.672 20.641 1 75.56 2 THR B CA 1
ATOM 1277 C C . THR B 1 2 ? 2.291 17.188 20.281 1 75.56 2 THR B C 1
ATOM 1279 O O . THR B 1 2 ? 2.381 16.844 19.109 1 75.56 2 THR B O 1
ATOM 1282 N N . LYS B 1 3 ? 2.779 16.219 21.094 1 83.19 3 LYS B N 1
ATOM 1283 C CA . LYS B 1 3 ? 2.637 14.773 21.047 1 83.19 3 LYS B CA 1
ATOM 1284 C C . LYS B 1 3 ? 1.356 14.367 20.328 1 83.19 3 LYS B C 1
ATOM 1286 O O . LYS B 1 3 ? 1.363 13.438 19.516 1 83.19 3 LYS B O 1
ATOM 1291 N N . GLU B 1 4 ? 0.382 15.172 20.375 1 87.12 4 GLU B N 1
ATOM 1292 C CA . GLU B 1 4 ? -0.92 14.844 19.812 1 87.12 4 GLU B CA 1
ATOM 1293 C C . GLU B 1 4 ? -0.923 15.031 18.297 1 87.12 4 GLU B C 1
ATOM 1295 O O . GLU B 1 4 ? -1.572 14.273 17.578 1 87.12 4 GLU B O 1
ATOM 1300 N N . THR B 1 5 ? -0.192 15.992 17.859 1 91.38 5 THR B N 1
ATOM 1301 C CA . THR B 1 5 ? -0.105 16.25 16.422 1 91.38 5 THR B CA 1
ATOM 1302 C C . THR B 1 5 ? 0.573 15.086 15.703 1 91.38 5 THR B C 1
ATOM 1304 O O . THR B 1 5 ? 0.106 14.648 14.648 1 91.38 5 THR B O 1
ATOM 1307 N N . TYR B 1 6 ? 1.572 14.586 16.359 1 92.12 6 TYR B N 1
ATOM 1308 C CA . TYR B 1 6 ? 2.303 13.484 15.75 1 92.12 6 TYR B CA 1
ATOM 1309 C C . TYR B 1 6 ? 1.495 12.195 15.805 1 92.12 6 TYR B C 1
ATOM 1311 O O . TYR B 1 6 ? 1.586 11.359 14.898 1 92.12 6 TYR B O 1
ATOM 1319 N N . VAL B 1 7 ? 0.686 12.031 16.828 1 95.75 7 VAL B N 1
ATOM 1320 C CA . VAL B 1 7 ? -0.21 10.883 16.906 1 95.75 7 VAL B CA 1
ATOM 1321 C C . VAL B 1 7 ? -1.233 10.945 15.781 1 95.75 7 VAL B C 1
ATOM 1323 O O . VAL B 1 7 ? -1.458 9.953 15.086 1 95.75 7 VAL B O 1
ATOM 1326 N N . SER B 1 8 ? -1.793 12.125 15.523 1 96 8 SER B N 1
ATOM 1327 C CA . SER B 1 8 ? -2.729 12.32 14.422 1 96 8 SER B CA 1
ATOM 1328 C C . SER B 1 8 ? -2.061 12.07 13.07 1 96 8 SER B C 1
ATOM 1330 O O . SER B 1 8 ? -2.652 11.453 12.188 1 96 8 SER B O 1
ATOM 1332 N N . ALA B 1 9 ? -0.852 12.523 12.992 1 95.81 9 ALA B N 1
ATOM 1333 C CA . ALA B 1 9 ? -0.092 12.312 11.758 1 95.81 9 ALA B CA 1
ATOM 1334 C C . ALA B 1 9 ? 0.137 10.828 11.508 1 95.81 9 ALA B C 1
ATOM 1336 O O . ALA B 1 9 ? 0.049 10.359 10.367 1 95.81 9 ALA B O 1
ATOM 1337 N N . THR B 1 10 ? 0.396 10.133 12.57 1 97.06 10 THR B N 1
ATOM 1338 C CA . THR B 1 10 ? 0.61 8.695 12.461 1 97.06 10 THR B CA 1
ATOM 1339 C C . THR B 1 10 ? -0.643 8 11.93 1 97.06 10 THR B C 1
ATOM 1341 O O . THR B 1 10 ? -0.553 7.082 11.117 1 97.06 10 THR B O 1
ATOM 1344 N N . ALA B 1 11 ? -1.772 8.43 12.344 1 98.25 11 ALA B N 1
ATOM 1345 C CA . ALA B 1 11 ? -3.025 7.844 11.875 1 98.25 11 ALA B CA 1
ATOM 1346 C C . ALA B 1 11 ? -3.236 8.109 10.383 1 98.25 11 ALA B C 1
ATOM 1348 O O . ALA B 1 11 ? -3.662 7.219 9.648 1 98.25 11 ALA B O 1
ATOM 1349 N N . VAL B 1 12 ? -2.895 9.289 9.945 1 98.19 12 VAL B N 1
ATOM 1350 C CA . VAL B 1 12 ? -3.027 9.656 8.539 1 98.19 12 VAL B CA 1
ATOM 1351 C C . VAL B 1 12 ? -2.092 8.797 7.691 1 98.19 12 VAL B C 1
ATOM 1353 O O . VAL B 1 12 ? -2.51 8.227 6.684 1 98.19 12 VAL B O 1
ATOM 1356 N N . VAL B 1 13 ? -0.883 8.672 8.141 1 98.44 13 VAL B N 1
ATOM 1357 C CA . VAL B 1 13 ? 0.126 7.906 7.418 1 98.44 13 VAL B CA 1
ATOM 1358 C C . VAL B 1 13 ? -0.257 6.426 7.402 1 98.44 13 VAL B C 1
ATOM 1360 O O . VAL B 1 13 ? -0.199 5.777 6.355 1 98.44 13 VAL B O 1
ATOM 1363 N N . SER B 1 14 ? -0.701 5.957 8.531 1 98.56 14 SER B N 1
ATOM 1364 C CA . SER B 1 14 ? -1.06 4.547 8.625 1 98.56 14 SER B CA 1
ATOM 1365 C C . SER B 1 14 ? -2.254 4.219 7.73 1 98.56 14 SER B C 1
ATOM 1367 O O . SER B 1 14 ? -2.283 3.172 7.082 1 98.56 14 SER B O 1
ATOM 1369 N N . GLY B 1 15 ? -3.229 5.086 7.711 1 98.81 15 GLY B N 1
ATOM 1370 C CA . GLY B 1 15 ? -4.379 4.879 6.844 1 98.81 15 GLY B CA 1
ATOM 1371 C C . GLY B 1 15 ? -4.023 4.898 5.367 1 98.81 15 GLY B C 1
ATOM 1372 O O . GLY B 1 15 ? -4.543 4.094 4.59 1 98.81 15 GLY B O 1
ATOM 1373 N N . SER B 1 16 ? -3.174 5.828 4.969 1 98.88 16 SER B N 1
ATOM 1374 C CA . SER B 1 16 ? -2.713 5.918 3.588 1 98.88 16 SER B CA 1
ATOM 1375 C C . SER B 1 16 ? -1.885 4.699 3.201 1 98.88 16 SER B C 1
ATOM 1377 O O . SER B 1 16 ? -2.047 4.152 2.107 1 98.88 16 SER B O 1
ATOM 1379 N N . PHE B 1 17 ? -1.043 4.293 4.129 1 98.88 17 PHE B N 1
ATOM 1380 C CA . PHE B 1 17 ? -0.215 3.107 3.953 1 98.88 17 PHE B CA 1
ATOM 1381 C C . PHE B 1 17 ? -1.08 1.868 3.756 1 98.88 17 PHE B C 1
ATOM 1383 O O . PHE B 1 17 ? -0.844 1.08 2.838 1 98.88 17 PHE B O 1
ATOM 1390 N N . LEU B 1 18 ? -2.051 1.757 4.605 1 98.94 18 LEU B N 1
ATOM 1391 C CA . LEU B 1 18 ? -2.971 0.627 4.512 1 98.94 18 LEU B CA 1
ATOM 1392 C C . LEU B 1 18 ? -3.705 0.637 3.176 1 98.94 18 LEU B C 1
ATOM 1394 O O . LEU B 1 18 ? -3.805 -0.396 2.51 1 98.94 18 LEU B O 1
ATOM 1398 N N . SER B 1 19 ? -4.199 1.752 2.801 1 98.94 19 SER B N 1
ATOM 1399 C CA . SER B 1 19 ? -4.906 1.871 1.528 1 98.94 19 SER B CA 1
ATOM 1400 C C . SER B 1 19 ? -4.016 1.46 0.361 1 98.94 19 SER B C 1
ATOM 1402 O O . SER B 1 19 ? -4.441 0.714 -0.522 1 98.94 19 SER B O 1
ATOM 1404 N N . GLY B 1 20 ? -2.787 1.914 0.342 1 98.88 20 GLY B N 1
ATOM 1405 C CA . GLY B 1 20 ? -1.854 1.522 -0.702 1 98.88 20 GLY B CA 1
ATOM 1406 C C . GLY B 1 20 ? -1.591 0.029 -0.738 1 98.88 20 GLY B C 1
ATOM 1407 O O . GLY B 1 20 ? -1.538 -0.572 -1.812 1 98.88 20 GLY B O 1
ATOM 1408 N N . SER B 1 21 ? -1.404 -0.5 0.444 1 98.81 21 SER B N 1
ATOM 1409 C CA . SER B 1 21 ? -1.183 -1.938 0.556 1 98.81 21 SER B CA 1
ATOM 1410 C C . SER B 1 21 ? -2.34 -2.725 -0.048 1 98.81 21 SER B C 1
ATOM 1412 O O . SER B 1 21 ? -2.125 -3.654 -0.829 1 98.81 21 SER B O 1
ATOM 1414 N N . MET B 1 22 ? -3.492 -2.297 0.256 1 98.81 22 MET B N 1
ATOM 1415 C CA . MET B 1 22 ? -4.688 -2.996 -0.205 1 98.81 22 MET B CA 1
ATOM 1416 C C . MET B 1 22 ? -4.891 -2.795 -1.703 1 98.81 22 MET B C 1
ATOM 1418 O O . MET B 1 22 ? -5.156 -3.752 -2.434 1 98.81 22 MET B O 1
ATOM 1422 N N . MET B 1 23 ? -4.75 -1.602 -2.148 1 98.75 23 MET B N 1
ATOM 1423 C CA . MET B 1 23 ? -5.008 -1.266 -3.545 1 98.75 23 MET B CA 1
ATOM 1424 C C . MET B 1 23 ? -4.043 -2.004 -4.469 1 98.75 23 MET B C 1
ATOM 1426 O O . MET B 1 23 ? -4.422 -2.412 -5.566 1 98.75 23 MET B O 1
ATOM 1430 N N . SER B 1 24 ? -2.846 -2.199 -4.023 1 98.69 24 SER B N 1
ATOM 1431 C CA . SER B 1 24 ? -1.844 -2.826 -4.879 1 98.69 24 SER B CA 1
ATOM 1432 C C . SER B 1 24 ? -2.156 -4.301 -5.105 1 98.69 24 SER B C 1
ATOM 1434 O O . SER B 1 24 ? -1.779 -4.871 -6.133 1 98.69 24 SER B O 1
ATOM 1436 N N . LEU B 1 25 ? -2.826 -4.945 -4.215 1 98.75 25 LEU B N 1
ATOM 1437 C CA . LEU B 1 25 ? -3.211 -6.336 -4.406 1 98.75 25 LEU B CA 1
ATOM 1438 C C . LEU B 1 25 ? -4.18 -6.477 -5.578 1 98.75 25 LEU B C 1
ATOM 1440 O O . LEU B 1 25 ? -4.043 -7.391 -6.395 1 98.75 25 LEU B O 1
ATOM 1444 N N . SER B 1 26 ? -5.133 -5.535 -5.668 1 98.81 26 SER B N 1
ATOM 1445 C CA . SER B 1 26 ? -6.066 -5.539 -6.793 1 98.81 26 SER B CA 1
ATOM 1446 C C . SER B 1 26 ? -5.391 -5.066 -8.07 1 98.81 26 SER B C 1
ATOM 1448 O O . SER B 1 26 ? -5.625 -5.625 -9.148 1 98.81 26 SER B O 1
ATOM 1450 N N . ALA B 1 27 ? -4.516 -4.137 -7.957 1 98.44 27 ALA B N 1
ATOM 1451 C CA . ALA B 1 27 ? -3.986 -3.465 -9.141 1 98.44 27 ALA B CA 1
ATOM 1452 C C . ALA B 1 27 ? -2.814 -4.242 -9.734 1 98.44 27 ALA B C 1
ATOM 1454 O O . ALA B 1 27 ? -2.557 -4.164 -10.938 1 98.44 27 ALA B O 1
ATOM 1455 N N . LEU B 1 28 ? -2.107 -4.98 -8.898 1 98.75 28 LEU B N 1
ATOM 1456 C CA . LEU B 1 28 ? -0.897 -5.633 -9.383 1 98.75 28 LEU B CA 1
ATOM 1457 C C . LEU B 1 28 ? -1.017 -7.148 -9.281 1 98.75 28 LEU B C 1
ATOM 1459 O O . LEU B 1 28 ? -0.748 -7.863 -10.25 1 98.75 28 LEU B O 1
ATOM 1463 N N . VAL B 1 29 ? -1.496 -7.648 -8.156 1 98.88 29 VAL B N 1
ATOM 1464 C CA . VAL B 1 29 ? -1.396 -9.078 -7.871 1 98.88 29 VAL B CA 1
ATOM 1465 C C . VAL B 1 29 ? -2.463 -9.836 -8.648 1 98.88 29 VAL B C 1
ATOM 1467 O O . VAL B 1 29 ? -2.186 -10.898 -9.219 1 98.88 29 VAL B O 1
ATOM 1470 N N . ILE B 1 30 ? -3.641 -9.297 -8.742 1 98.88 30 ILE B N 1
ATOM 1471 C CA . ILE B 1 30 ? -4.703 -10.008 -9.438 1 98.88 30 ILE B CA 1
ATOM 1472 C C . ILE B 1 30 ? -4.398 -10.055 -10.938 1 98.88 30 ILE B C 1
ATOM 1474 O O . ILE B 1 30 ? -4.469 -11.117 -11.555 1 98.88 30 ILE B O 1
ATOM 1478 N N . PRO B 1 31 ? -3.984 -8.969 -11.555 1 98.75 31 PRO B N 1
ATOM 1479 C CA . PRO B 1 31 ? -3.58 -9.086 -12.953 1 98.75 31 PRO B CA 1
ATOM 1480 C C . PRO B 1 31 ? -2.434 -10.07 -13.156 1 98.75 31 PRO B C 1
ATOM 1482 O O . PRO B 1 31 ? -2.393 -10.781 -14.164 1 98.75 31 PRO B O 1
ATOM 1485 N N . LEU B 1 32 ? -1.521 -10.109 -12.227 1 98.75 32 LEU B N 1
ATOM 1486 C CA . LEU B 1 32 ? -0.43 -11.078 -12.281 1 98.75 32 LEU B CA 1
ATOM 1487 C C . LEU B 1 32 ? -0.97 -12.5 -12.297 1 98.75 32 LEU B C 1
ATOM 1489 O O . LEU B 1 32 ? -0.496 -13.336 -13.07 1 98.75 32 LEU B O 1
ATOM 1493 N N . PHE B 1 33 ? -1.919 -12.789 -11.438 1 98.81 33 PHE B N 1
ATOM 1494 C CA . PHE B 1 33 ? -2.541 -14.109 -11.414 1 98.81 33 PHE B CA 1
ATOM 1495 C C . PHE B 1 33 ? -3.156 -14.438 -12.773 1 98.81 33 PHE B C 1
ATOM 1497 O O . PHE B 1 33 ? -2.896 -15.5 -13.336 1 98.81 33 PHE B O 1
ATOM 1504 N N . LEU B 1 34 ? -3.867 -13.484 -13.258 1 98.75 34 LEU B N 1
ATOM 1505 C CA . LEU B 1 34 ? -4.637 -13.703 -14.477 1 98.75 34 LEU B CA 1
ATOM 1506 C C . LEU B 1 34 ? -3.717 -13.914 -15.672 1 98.75 34 LEU B C 1
ATOM 1508 O O . LEU B 1 34 ? -4.051 -14.656 -16.594 1 98.75 34 LEU B O 1
ATOM 1512 N N . ASP B 1 35 ? -2.58 -13.367 -15.609 1 98.56 35 ASP B N 1
ATOM 1513 C CA . ASP B 1 35 ? -1.63 -13.438 -16.719 1 98.56 35 ASP B CA 1
ATOM 1514 C C . ASP B 1 35 ? -0.824 -14.734 -16.656 1 98.56 35 ASP B C 1
ATOM 1516 O O . ASP B 1 35 ? -0.29 -15.18 -17.672 1 98.56 35 ASP B O 1
ATOM 1520 N N . THR B 1 36 ? -0.739 -15.344 -15.477 1 98.38 36 THR B N 1
ATOM 1521 C CA . THR B 1 36 ? 0.319 -16.344 -15.367 1 98.38 36 THR B CA 1
ATOM 1522 C C . THR B 1 36 ? -0.259 -17.703 -14.969 1 98.38 36 THR B C 1
ATOM 1524 O O . THR B 1 36 ? 0.437 -18.719 -15.031 1 98.38 36 THR B O 1
ATOM 1527 N N . ILE B 1 37 ? -1.517 -17.688 -14.516 1 97.75 37 ILE B N 1
ATOM 1528 C CA . ILE B 1 37 ? -2.111 -18.938 -14.055 1 97.75 37 ILE B CA 1
ATOM 1529 C C . ILE B 1 37 ? -3.156 -19.422 -15.055 1 97.75 37 ILE B C 1
ATOM 1531 O O . ILE B 1 37 ? -4.094 -18.688 -15.383 1 97.75 37 ILE B O 1
ATOM 1535 N N . ASP B 1 38 ? -2.998 -20.641 -15.484 1 96.31 38 ASP B N 1
ATOM 1536 C CA . ASP B 1 38 ? -3.855 -21.172 -16.547 1 96.31 38 ASP B CA 1
ATOM 1537 C C . ASP B 1 38 ? -4.711 -22.328 -16.047 1 96.31 38 ASP B C 1
ATOM 1539 O O . ASP B 1 38 ? -5.238 -23.109 -16.844 1 96.31 38 ASP B O 1
ATOM 1543 N N . ASP B 1 39 ? -4.746 -22.438 -14.742 1 94.12 39 ASP B N 1
ATOM 1544 C CA . ASP B 1 39 ? -5.547 -23.5 -14.156 1 94.12 39 ASP B CA 1
ATOM 1545 C C . ASP B 1 39 ? -6.383 -22.984 -12.984 1 94.12 39 ASP B C 1
ATOM 1547 O O . ASP B 1 39 ? -5.891 -22.234 -12.141 1 94.12 39 ASP B O 1
ATOM 1551 N N . GLY B 1 40 ? -7.66 -23.422 -12.945 1 95.75 40 GLY B N 1
ATOM 1552 C CA . GLY B 1 40 ? -8.594 -22.969 -11.93 1 95.75 40 GLY B CA 1
ATOM 1553 C C . GLY B 1 40 ? -8.125 -23.281 -10.516 1 95.75 40 GLY B C 1
ATOM 1554 O O . GLY B 1 40 ? -8.055 -22.375 -9.68 1 95.75 40 GLY B O 1
ATOM 1555 N N . PRO B 1 41 ? -7.742 -24.5 -10.336 1 96.12 41 PRO B N 1
ATOM 1556 C CA . PRO B 1 41 ? -7.309 -24.891 -8.992 1 96.12 41 PRO B CA 1
ATOM 1557 C C . PRO B 1 41 ? -6.09 -24.094 -8.523 1 96.12 41 PRO B C 1
ATOM 1559 O O . PRO B 1 41 ? -6.023 -23.703 -7.355 1 96.12 41 PRO B O 1
ATOM 1562 N N . GLN B 1 42 ? -5.156 -23.875 -9.391 1 95.19 42 GLN B N 1
ATOM 1563 C CA . GLN B 1 42 ? -3.979 -23.094 -9 1 95.19 42 GLN B CA 1
ATOM 1564 C C . GLN B 1 42 ? -4.344 -21.656 -8.688 1 95.19 42 GLN B C 1
ATOM 1566 O O . GLN B 1 42 ? -3.814 -21.062 -7.75 1 95.19 42 GLN B O 1
ATOM 1571 N N . LEU B 1 43 ? -5.223 -21.109 -9.5 1 97.88 43 LEU B N 1
ATOM 1572 C CA . LEU B 1 43 ? -5.68 -19.75 -9.258 1 97.88 43 LEU B CA 1
ATOM 1573 C C . LEU B 1 43 ? -6.391 -19.641 -7.914 1 97.88 43 LEU B C 1
ATOM 1575 O O . LEU B 1 43 ? -6.148 -18.703 -7.148 1 97.88 43 LEU B O 1
ATOM 1579 N N . LEU B 1 44 ? -7.219 -20.609 -7.578 1 98.06 44 LEU B N 1
ATOM 1580 C CA . LEU B 1 44 ? -7.922 -20.641 -6.301 1 98.06 44 LEU B CA 1
ATOM 1581 C C . LEU B 1 44 ? -6.941 -20.766 -5.141 1 98.06 44 LEU B C 1
ATOM 1583 O O . LEU B 1 44 ? -7.098 -20.094 -4.117 1 98.06 44 LEU B O 1
ATOM 1587 N N . ARG B 1 45 ? -5.977 -21.578 -5.344 1 97.31 45 ARG B N 1
ATOM 1588 C CA . ARG B 1 45 ? -4.988 -21.781 -4.289 1 97.31 45 ARG B CA 1
ATOM 1589 C C . ARG B 1 45 ? -4.227 -20.484 -3.992 1 97.31 45 ARG B C 1
ATOM 1591 O O . ARG B 1 45 ? -4.043 -20.125 -2.828 1 97.31 45 ARG B O 1
ATOM 1598 N N . GLN B 1 46 ? -3.783 -19.844 -4.961 1 98.44 46 GLN B N 1
ATOM 1599 C CA . GLN B 1 46 ? -3.012 -18.625 -4.75 1 98.44 46 GLN B CA 1
ATOM 1600 C C . GLN B 1 46 ? -3.898 -17.5 -4.227 1 98.44 46 GLN B C 1
ATOM 1602 O O . GLN B 1 46 ? -3.479 -16.719 -3.363 1 98.44 46 GLN B O 1
ATOM 1607 N N . TRP B 1 47 ? -5.094 -17.422 -4.754 1 98.69 47 TRP B N 1
ATOM 1608 C CA . TRP B 1 47 ? -6.02 -16.438 -4.199 1 98.69 47 TRP B CA 1
ATOM 1609 C C . TRP B 1 47 ? -6.281 -16.703 -2.721 1 98.69 47 TRP B C 1
ATOM 1611 O O . TRP B 1 47 ? -6.277 -15.773 -1.908 1 98.69 47 TRP B O 1
ATOM 1621 N N . ALA B 1 48 ? -6.539 -17.922 -2.344 1 98.44 48 ALA B N 1
ATOM 1622 C CA . ALA B 1 48 ? -6.82 -18.281 -0.957 1 98.44 48 ALA B CA 1
ATOM 1623 C C . ALA B 1 48 ? -5.648 -17.906 -0.048 1 98.44 48 ALA B C 1
ATOM 1625 O O . ALA B 1 48 ? -5.848 -17.469 1.083 1 98.44 48 ALA B O 1
ATOM 1626 N N . ARG B 1 49 ? -4.477 -18.125 -0.54 1 98.75 49 ARG B N 1
ATOM 1627 C CA . ARG B 1 49 ? -3.299 -17.797 0.255 1 98.75 49 ARG B CA 1
ATOM 1628 C C . ARG B 1 49 ? -3.139 -16.281 0.39 1 98.75 49 ARG B C 1
ATOM 1630 O O . ARG B 1 49 ? -2.766 -15.789 1.454 1 98.75 49 ARG B O 1
ATOM 1637 N N . LEU B 1 50 ? -3.398 -15.602 -0.73 1 98.81 50 LEU B N 1
ATOM 1638 C CA . LEU B 1 50 ? -3.424 -14.141 -0.668 1 98.81 50 LEU B CA 1
ATOM 1639 C C . LEU B 1 50 ? -4.426 -13.656 0.376 1 98.81 50 LEU B C 1
ATOM 1641 O O . LEU B 1 50 ? -4.102 -12.805 1.204 1 98.81 50 LEU B O 1
ATOM 1645 N N . TYR B 1 51 ? -5.605 -14.234 0.31 1 98.62 51 TYR B N 1
ATOM 1646 C CA . TYR B 1 51 ? -6.66 -13.914 1.264 1 98.62 51 TYR B CA 1
ATOM 1647 C C . TYR B 1 51 ? -6.211 -14.203 2.691 1 98.62 51 TYR B C 1
ATOM 1649 O O . TYR B 1 51 ? -6.473 -13.414 3.602 1 98.62 51 TYR B O 1
ATOM 1657 N N . HIS B 1 52 ? -5.57 -15.289 2.887 1 98.19 52 HIS B N 1
ATOM 1658 C CA . HIS B 1 52 ? -5.098 -15.688 4.207 1 98.19 52 HIS B CA 1
ATOM 1659 C C . HIS B 1 52 ? -4.184 -14.625 4.812 1 98.19 52 HIS B C 1
ATOM 1661 O O . HIS B 1 52 ? -4.445 -14.133 5.91 1 98.19 52 HIS B O 1
ATOM 1667 N N . TYR B 1 53 ? -3.189 -14.195 4.152 1 98.19 53 TYR B N 1
ATOM 1668 C CA . TYR B 1 53 ? -2.264 -13.195 4.672 1 98.19 53 TYR B CA 1
ATOM 1669 C C . TYR B 1 53 ? -2.949 -11.836 4.812 1 98.19 53 TYR B C 1
ATOM 1671 O O . TYR B 1 53 ? -2.779 -11.156 5.824 1 98.19 53 TYR B O 1
ATOM 1679 N N . GLY B 1 54 ? -3.729 -11.5 3.77 1 97.81 54 GLY B N 1
ATOM 1680 C CA . GLY B 1 54 ? -4.426 -10.227 3.816 1 97.81 54 GLY B CA 1
ATOM 1681 C C . GLY B 1 54 ? -5.398 -10.117 4.977 1 97.81 54 GLY B C 1
ATOM 1682 O O . GLY B 1 54 ? -5.547 -9.055 5.574 1 97.81 54 GLY B O 1
ATOM 1683 N N . SER B 1 55 ? -6.062 -11.188 5.312 1 97.25 55 SER B N 1
ATOM 1684 C CA . SER B 1 55 ? -7.098 -11.188 6.344 1 97.25 55 SER B CA 1
ATOM 1685 C C . SER B 1 55 ? -6.488 -11.102 7.738 1 97.25 55 SER B C 1
ATOM 1687 O O . SER B 1 55 ? -7.184 -10.789 8.703 1 97.25 55 SER B O 1
ATOM 1689 N N . ILE B 1 56 ? -5.211 -11.32 7.863 1 97.38 56 ILE B N 1
ATOM 1690 C CA . ILE B 1 56 ? -4.523 -11.203 9.141 1 97.38 56 ILE B CA 1
ATOM 1691 C C . ILE B 1 56 ? -3.957 -9.797 9.297 1 97.38 56 ILE B C 1
ATOM 1693 O O . ILE B 1 56 ? -4.277 -9.094 10.266 1 97.38 56 ILE B O 1
ATOM 1697 N N . TYR B 1 57 ? -3.223 -9.359 8.352 1 96.81 57 TYR B N 1
ATOM 1698 C CA . TYR B 1 57 ? -2.389 -8.172 8.523 1 96.81 57 TYR B CA 1
ATOM 1699 C C . TYR B 1 57 ? -3.188 -6.902 8.266 1 96.81 57 TYR B C 1
ATOM 1701 O O . TYR B 1 57 ? -3.016 -5.902 8.969 1 96.81 57 TYR B O 1
ATOM 1709 N N . MET B 1 58 ? -4.031 -6.926 7.32 1 97.19 58 MET B N 1
ATOM 1710 C CA . MET B 1 58 ? -4.66 -5.684 6.887 1 97.19 58 MET B CA 1
ATOM 1711 C C . MET B 1 58 ? -5.754 -5.258 7.859 1 97.19 58 MET B C 1
ATOM 1713 O O . MET B 1 58 ? -5.82 -4.09 8.258 1 97.19 58 MET B O 1
ATOM 1717 N N . PRO B 1 59 ? -6.621 -6.188 8.43 1 96.31 59 PRO B N 1
ATOM 1718 C CA . PRO B 1 59 ? -7.547 -5.777 9.484 1 96.31 59 PRO B CA 1
ATOM 1719 C C . PRO B 1 59 ? -6.832 -5.332 10.758 1 96.31 59 PRO B C 1
ATOM 1721 O O . PRO B 1 59 ? -7.312 -4.441 11.461 1 96.31 59 PRO B O 1
ATOM 1724 N N . ALA B 1 60 ? -5.719 -5.969 11.047 1 97.62 60 ALA B N 1
ATOM 1725 C CA . ALA B 1 60 ? -4.953 -5.559 12.219 1 97.62 60 ALA B CA 1
ATOM 1726 C C . ALA B 1 60 ? -4.5 -4.105 12.102 1 97.62 60 ALA B C 1
ATOM 1728 O O . ALA B 1 60 ? -4.625 -3.328 13.047 1 97.62 60 ALA B O 1
ATOM 1729 N N . LEU B 1 61 ? -3.986 -3.748 10.961 1 98.19 61 LEU B N 1
ATOM 1730 C CA . LEU B 1 61 ? -3.549 -2.375 10.734 1 98.19 61 LEU B CA 1
ATOM 1731 C C . LEU B 1 61 ? -4.738 -1.418 10.727 1 98.19 61 LEU B C 1
ATOM 1733 O O . LEU B 1 61 ? -4.621 -0.275 11.172 1 98.19 61 LEU B O 1
ATOM 1737 N N . CYS B 1 62 ? -5.816 -1.897 10.164 1 98.44 62 CYS B N 1
ATOM 1738 C CA . CYS B 1 62 ? -7.055 -1.124 10.172 1 98.44 62 CYS B CA 1
ATOM 1739 C C . CYS B 1 62 ? -7.477 -0.78 11.594 1 98.44 62 CYS B C 1
ATOM 1741 O O . CYS B 1 62 ? -7.703 0.389 11.914 1 98.44 62 CYS B O 1
ATOM 1743 N N . VAL B 1 63 ? -7.582 -1.736 12.453 1 98.19 63 VAL B N 1
ATOM 1744 C CA . VAL B 1 63 ? -8.016 -1.558 13.836 1 98.19 63 VAL B CA 1
ATOM 1745 C C . VAL B 1 63 ? -7.023 -0.667 14.578 1 98.19 63 VAL B C 1
ATOM 1747 O O . VAL B 1 63 ? -7.422 0.201 15.359 1 98.19 63 VAL B O 1
ATOM 1750 N N . ALA B 1 64 ? -5.758 -0.884 14.336 1 98.56 64 ALA B N 1
ATOM 1751 C CA . ALA B 1 64 ? -4.742 -0.033 14.953 1 98.56 64 ALA B CA 1
ATOM 1752 C C . ALA B 1 64 ? -4.934 1.426 14.547 1 98.56 64 ALA B C 1
ATOM 1754 O O . ALA B 1 64 ? -4.898 2.32 15.398 1 98.56 64 ALA B O 1
ATOM 1755 N N . THR B 1 65 ? -5.117 1.66 13.242 1 98.69 65 THR B N 1
ATOM 1756 C CA . THR B 1 65 ? -5.316 3.01 12.727 1 98.69 65 THR B CA 1
ATOM 1757 C C . THR B 1 65 ? -6.57 3.641 13.32 1 98.69 65 THR B C 1
ATOM 1759 O O . THR B 1 65 ? -6.547 4.793 13.758 1 98.69 65 THR B O 1
ATOM 1762 N N . CYS B 1 66 ? -7.633 2.895 13.336 1 98.62 66 CYS B N 1
ATOM 1763 C CA . CYS B 1 66 ? -8.867 3.348 13.969 1 98.62 66 CYS B CA 1
ATOM 1764 C C . CYS B 1 66 ? -8.641 3.697 15.43 1 98.62 66 CYS B C 1
ATOM 1766 O O . CYS B 1 66 ? -9.141 4.715 15.914 1 98.62 66 CYS B O 1
ATOM 1768 N N . GLY B 1 67 ? -7.926 2.846 16.109 1 98.5 67 GLY B N 1
ATOM 1769 C CA . GLY B 1 67 ? -7.617 3.1 17.516 1 98.5 67 GLY B CA 1
ATOM 1770 C C . GLY B 1 67 ? -6.855 4.395 17.734 1 98.5 67 GLY B C 1
ATOM 1771 O O . GLY B 1 67 ? -7.109 5.113 18.703 1 98.5 67 GLY B O 1
ATOM 1772 N N . ILE B 1 68 ? -5.895 4.672 16.859 1 98.62 68 ILE B N 1
ATOM 1773 C CA . ILE B 1 68 ? -5.133 5.906 16.969 1 98.62 68 ILE B CA 1
ATOM 1774 C C . ILE B 1 68 ? -6.062 7.105 16.797 1 98.62 68 ILE B C 1
ATOM 1776 O O . ILE B 1 68 ? -6.035 8.039 17.594 1 98.62 68 ILE B O 1
ATOM 1780 N N . TYR B 1 69 ? -6.914 7.102 15.773 1 98.38 69 TYR B N 1
ATOM 1781 C CA . TYR B 1 69 ? -7.902 8.156 15.602 1 98.38 69 TYR B CA 1
ATOM 1782 C C . TYR B 1 69 ? -8.797 8.273 16.828 1 98.38 69 TYR B C 1
ATOM 1784 O O . TYR B 1 69 ? -9.133 9.375 17.266 1 98.38 69 TYR B O 1
ATOM 1792 N N . GLY B 1 70 ? -9.289 7.133 17.281 1 98 70 GLY B N 1
ATOM 1793 C CA . GLY B 1 70 ? -10.117 7.117 18.484 1 98 70 GLY B CA 1
ATOM 1794 C C . GLY B 1 70 ? -9.453 7.758 19.688 1 98 70 GLY B C 1
ATOM 1795 O O . GLY B 1 70 ? -10.086 8.523 20.406 1 98 70 GLY B O 1
ATOM 1796 N N . TYR B 1 71 ? -8.211 7.426 19.906 1 97.88 71 TYR B N 1
ATOM 1797 C CA . TYR B 1 71 ? -7.445 8.023 21 1 97.88 71 TYR B CA 1
ATOM 1798 C C . TYR B 1 71 ? -7.398 9.547 20.859 1 97.88 71 TYR B C 1
ATOM 1800 O O . TYR B 1 71 ? -7.594 10.266 21.844 1 97.88 71 TYR B O 1
ATOM 1808 N N . VAL B 1 72 ? -7.125 10.008 19.656 1 97.12 72 VAL B N 1
ATOM 1809 C CA . VAL B 1 72 ? -7.07 11.438 19.406 1 97.12 72 VAL B CA 1
ATOM 1810 C C . VAL B 1 72 ? -8.43 12.07 19.688 1 97.12 72 VAL B C 1
ATOM 1812 O O . VAL B 1 72 ? -8.523 13.109 20.344 1 97.12 72 VAL B O 1
ATOM 1815 N N . ALA B 1 73 ? -9.461 11.445 19.203 1 97.06 73 ALA B N 1
ATOM 1816 C CA . ALA B 1 73 ? -10.812 11.953 19.391 1 97.06 73 ALA B CA 1
ATOM 1817 C C . ALA B 1 73 ? -11.156 12.062 20.875 1 97.06 73 ALA B C 1
ATOM 1819 O O . ALA B 1 73 ? -11.695 13.078 21.312 1 97.06 73 ALA B O 1
ATOM 1820 N N . LEU B 1 74 ? -10.844 11.086 21.625 1 96.69 74 LEU B N 1
ATOM 1821 C CA . LEU B 1 74 ? -11.148 11.07 23.062 1 96.69 74 LEU B CA 1
ATOM 1822 C C . LEU B 1 74 ? -10.344 12.141 23.797 1 96.69 74 LEU B C 1
ATOM 1824 O O . LEU B 1 74 ? -10.859 12.781 24.719 1 96.69 74 LEU B O 1
ATOM 1828 N N . SER B 1 75 ? -9.102 12.227 23.422 1 95.38 75 SER B N 1
ATOM 1829 C CA . SER B 1 75 ? -8.266 13.266 24.016 1 95.38 75 SER B CA 1
ATOM 1830 C C . SER B 1 75 ? -8.82 14.656 23.75 1 95.38 75 SER B C 1
ATOM 1832 O O . SER B 1 75 ? -8.844 15.508 24.641 1 95.38 75 SER B O 1
ATOM 1834 N N . LYS B 1 76 ? -9.305 14.836 22.594 1 94.56 76 LYS B N 1
ATOM 1835 C CA . LYS B 1 76 ? -9.875 16.125 22.219 1 94.56 76 LYS B CA 1
ATOM 1836 C C . LYS B 1 76 ? -11.188 16.375 22.953 1 94.56 76 LYS B C 1
ATOM 1838 O O . LYS B 1 76 ? -11.461 17.5 23.375 1 94.56 76 LYS B O 1
ATOM 1843 N N . ARG B 1 77 ? -11.961 15.43 23.047 1 94.62 77 ARG B N 1
ATOM 1844 C CA . ARG B 1 77 ? -13.211 15.547 23.781 1 94.62 77 ARG B CA 1
ATOM 1845 C C . ARG B 1 77 ? -12.953 15.891 25.25 1 94.62 77 ARG B C 1
ATOM 1847 O O . ARG B 1 77 ? -13.625 16.75 25.812 1 94.62 77 ARG B O 1
ATOM 1854 N N . ALA B 1 78 ? -12 15.273 25.797 1 95 78 ALA B N 1
ATOM 1855 C CA . ALA B 1 78 ? -11.633 15.531 27.188 1 95 78 ALA B CA 1
ATOM 1856 C C . ALA B 1 78 ? -11.164 16.969 27.375 1 95 78 ALA B C 1
ATOM 1858 O O . ALA B 1 78 ? -11.375 17.578 28.422 1 95 78 ALA B O 1
ATOM 1859 N N . ALA B 1 79 ? -10.586 17.562 26.359 1 93.06 79 ALA B N 1
ATOM 1860 C CA . ALA B 1 79 ? -10.094 18.938 26.391 1 93.06 79 ALA B CA 1
ATOM 1861 C C . ALA B 1 79 ? -11.172 19.906 25.938 1 93.06 79 ALA B C 1
ATOM 1863 O O . ALA B 1 79 ? -10.891 21.094 25.719 1 93.06 79 ALA B O 1
ATOM 1864 N N . ILE B 1 80 ? -12.336 19.406 25.656 1 91.94 80 ILE B N 1
ATOM 1865 C CA . ILE B 1 80 ? -13.523 20.172 25.266 1 91.94 80 ILE B CA 1
ATOM 1866 C C . ILE B 1 80 ? -13.266 20.891 23.953 1 91.94 80 ILE B C 1
ATOM 1868 O O . ILE B 1 80 ? -13.664 22.047 23.781 1 91.94 80 ILE B O 1
ATOM 1872 N N . SER B 1 81 ? -12.445 20.312 23.203 1 90.31 81 SER B N 1
ATOM 1873 C CA . SER B 1 81 ? -12.234 20.812 21.844 1 90.31 81 SER B CA 1
ATOM 1874 C C . SER B 1 81 ? -13.312 20.297 20.891 1 90.31 81 SER B C 1
ATOM 1876 O O . SER B 1 81 ? -13.68 19.125 20.938 1 90.31 81 SER B O 1
ATOM 1878 N N . PRO B 1 82 ? -13.812 21.172 20.047 1 90 82 PRO B N 1
ATOM 1879 C CA . PRO B 1 82 ? -14.828 20.734 19.094 1 90 82 PRO B CA 1
ATOM 1880 C C . PRO B 1 82 ? -14.266 19.859 17.984 1 90 82 PRO B C 1
ATOM 1882 O O . PRO B 1 82 ? -15.031 19.25 17.219 1 90 82 PRO B O 1
ATOM 1885 N N . LEU B 1 83 ? -13.008 19.688 17.875 1 90.62 83 LEU B N 1
ATOM 1886 C CA . LEU B 1 83 ? -12.375 18.953 16.781 1 90.62 83 LEU B CA 1
ATOM 1887 C C . LEU B 1 83 ? -12.297 17.453 17.094 1 90.62 83 LEU B C 1
ATOM 1889 O O . LEU B 1 83 ? -11.656 16.703 16.359 1 90.62 83 LEU B O 1
ATOM 1893 N N . TRP B 1 84 ? -13.008 17.062 18.141 1 94.31 84 TRP B N 1
ATOM 1894 C CA . TRP B 1 84 ? -13.07 15.633 18.453 1 94.31 84 TRP B CA 1
ATOM 1895 C C . TRP B 1 84 ? -13.898 14.891 17.406 1 94.31 84 TRP B C 1
ATOM 1897 O O . TRP B 1 84 ? -13.57 13.773 17.016 1 94.31 84 TRP B O 1
ATOM 1907 N N . SER B 1 85 ? -14.922 15.406 16.797 1 96.25 85 SER B N 1
ATOM 1908 C CA . SER B 1 85 ? -15.875 14.742 15.914 1 96.25 85 SER B CA 1
ATOM 1909 C C . SER B 1 85 ? -15.242 14.406 14.562 1 96.25 85 SER B C 1
ATOM 1911 O O . SER B 1 85 ? -15.445 13.305 14.039 1 96.25 85 SER B O 1
ATOM 1913 N N . PRO B 1 86 ? -14.438 15.305 13.977 1 96.56 86 PRO B N 1
ATOM 1914 C CA . PRO B 1 86 ? -13.789 14.938 12.719 1 96.56 86 PRO B CA 1
ATOM 1915 C C . PRO B 1 86 ? -12.883 13.711 12.859 1 96.56 86 PRO B C 1
ATOM 1917 O O . PRO B 1 86 ? -12.789 12.898 11.93 1 96.56 86 PRO B O 1
ATOM 1920 N N . TYR B 1 87 ? -12.25 13.578 13.977 1 97.75 87 TYR B N 1
ATOM 1921 C CA . TYR B 1 87 ? -11.383 12.422 14.188 1 97.75 87 TYR B CA 1
ATOM 1922 C C . TYR B 1 87 ? -12.211 11.156 14.398 1 97.75 87 TYR B C 1
ATOM 1924 O O . TYR B 1 87 ? -11.781 10.062 14.016 1 97.75 87 TYR B O 1
ATOM 1932 N N . VAL B 1 88 ? -13.406 11.25 14.977 1 98.31 88 VAL B N 1
ATOM 1933 C CA . VAL B 1 88 ? -14.32 10.117 15.055 1 98.31 88 VAL B CA 1
ATOM 1934 C C . VAL B 1 88 ? -14.734 9.688 13.648 1 98.31 88 VAL B C 1
ATOM 1936 O O . VAL B 1 88 ? -14.758 8.5 13.336 1 98.31 88 VAL B O 1
ATOM 1939 N N . LEU B 1 89 ? -15.008 10.648 12.836 1 98.25 89 LEU B N 1
ATOM 1940 C CA . LEU B 1 89 ? -15.414 10.344 11.469 1 98.25 89 LEU B CA 1
ATOM 1941 C C . LEU B 1 89 ? -14.281 9.656 10.703 1 98.25 89 LEU B C 1
ATOM 1943 O O . LEU B 1 89 ? -14.523 8.742 9.914 1 98.25 89 LEU B O 1
ATOM 1947 N N . ALA B 1 90 ? -13.047 10.117 10.922 1 98.62 90 ALA B N 1
ATOM 1948 C CA . ALA B 1 90 ? -11.898 9.469 10.305 1 98.62 90 ALA B CA 1
ATOM 1949 C C . ALA B 1 90 ? -11.766 8.023 10.781 1 98.62 90 ALA B C 1
ATOM 1951 O O . ALA B 1 90 ? -11.523 7.117 9.977 1 98.62 90 ALA B O 1
ATOM 1952 N N . ALA B 1 91 ? -11.969 7.785 12.039 1 98.69 91 ALA B N 1
ATOM 1953 C CA . ALA B 1 91 ? -11.891 6.445 12.625 1 98.69 91 ALA B CA 1
ATOM 1954 C C . ALA B 1 91 ? -12.961 5.527 12.039 1 98.69 91 ALA B C 1
ATOM 1956 O O . ALA B 1 91 ? -12.656 4.422 11.578 1 98.69 91 ALA B O 1
ATOM 1957 N N . VAL B 1 92 ? -14.156 6.02 12.008 1 98.44 92 VAL B N 1
ATOM 1958 C CA . VAL B 1 92 ? -15.289 5.223 11.539 1 98.44 92 VAL B CA 1
ATOM 1959 C C . VAL B 1 92 ? -15.133 4.941 10.047 1 98.44 92 VAL B C 1
ATOM 1961 O O . VAL B 1 92 ? -15.438 3.842 9.578 1 98.44 92 VAL B O 1
ATOM 1964 N N . SER B 1 93 ? -14.703 5.961 9.312 1 98.31 93 SER B N 1
ATOM 1965 C CA . SER B 1 93 ? -14.445 5.77 7.891 1 98.31 93 SER B CA 1
ATOM 1966 C C . SER B 1 93 ? -13.406 4.688 7.652 1 98.31 93 SER B C 1
ATOM 1968 O O . SER B 1 93 ? -13.562 3.844 6.766 1 98.31 93 SER B O 1
ATOM 1970 N N . THR B 1 94 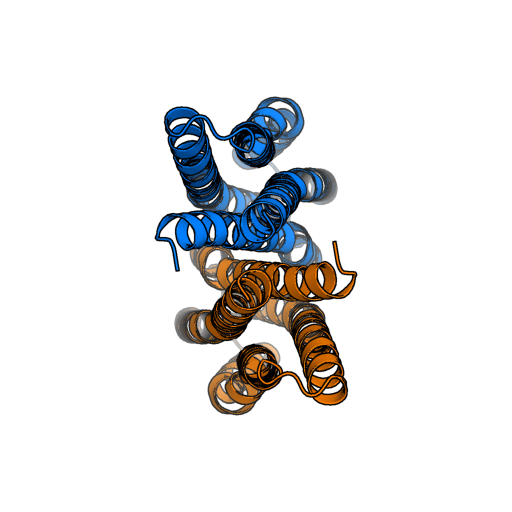? -12.344 4.68 8.43 1 98.44 94 THR B N 1
ATOM 1971 C CA . THR B 1 94 ? -11.305 3.668 8.32 1 98.44 94 THR B CA 1
ATOM 1972 C C . THR B 1 94 ? -11.859 2.283 8.648 1 98.44 94 THR B C 1
ATOM 1974 O O . THR B 1 94 ? -11.625 1.326 7.902 1 98.44 94 THR B O 1
ATOM 1977 N N . LEU B 1 95 ? -12.656 2.18 9.602 1 98.31 95 LEU B N 1
ATOM 1978 C CA . LEU B 1 95 ? -13.148 0.904 10.102 1 98.31 95 LEU B CA 1
ATOM 1979 C C . LEU B 1 95 ? -14.281 0.379 9.227 1 98.31 95 LEU B C 1
ATOM 1981 O O . LEU B 1 95 ? -14.617 -0.807 9.281 1 98.31 95 LEU B O 1
ATOM 1985 N N . ALA B 1 96 ? -14.891 1.22 8.445 1 98.25 96 ALA B N 1
ATOM 1986 C CA . ALA B 1 96 ? -16.078 0.889 7.672 1 98.25 96 ALA B CA 1
ATOM 1987 C C . ALA B 1 96 ? -15.781 -0.198 6.641 1 98.25 96 ALA B C 1
ATOM 1989 O O . ALA B 1 96 ? -16.703 -0.826 6.109 1 98.25 96 ALA B O 1
ATOM 1990 N N . MET B 1 97 ? -14.523 -0.439 6.418 1 96.94 97 MET B N 1
ATOM 1991 C CA . MET B 1 97 ? -14.172 -1.513 5.496 1 96.94 97 MET B CA 1
ATOM 1992 C C . MET B 1 97 ? -14.578 -2.871 6.055 1 96.94 97 MET B C 1
ATOM 1994 O O . MET B 1 97 ? -14.828 -3.811 5.297 1 96.94 97 MET B O 1
ATOM 1998 N N . VAL B 1 98 ? -14.68 -2.951 7.348 1 96.5 98 VAL B N 1
ATOM 1999 C CA . VAL B 1 98 ? -14.953 -4.227 8 1 96.5 98 VAL B CA 1
ATOM 2000 C C . VAL B 1 98 ? -16.406 -4.633 7.762 1 96.5 98 VAL B C 1
ATOM 2002 O O . VAL B 1 98 ? -16.672 -5.699 7.207 1 96.5 98 VAL B O 1
ATOM 2005 N N . PRO B 1 99 ? -17.344 -3.77 8.062 1 96.56 99 PRO B N 1
ATOM 2006 C CA . PRO B 1 99 ? -18.719 -4.168 7.73 1 96.56 99 PRO B CA 1
ATOM 2007 C C . PRO B 1 99 ? -18.953 -4.27 6.227 1 96.56 99 PRO B C 1
ATOM 2009 O O . PRO B 1 99 ? -19.766 -5.078 5.781 1 96.56 99 PRO B O 1
ATOM 2012 N N . PHE B 1 100 ? -18.281 -3.432 5.41 1 98.31 100 PHE B N 1
ATOM 2013 C CA . PHE B 1 100 ? -18.344 -3.605 3.965 1 98.31 100 PHE B CA 1
ATOM 2014 C C . PHE B 1 100 ? -17.938 -5.023 3.574 1 98.31 100 PHE B C 1
ATOM 2016 O O . PHE B 1 100 ? -18.609 -5.656 2.75 1 98.31 100 PHE B O 1
ATOM 2023 N N . THR B 1 101 ? -16.891 -5.527 4.164 1 97.75 101 THR B N 1
ATOM 2024 C CA . THR B 1 101 ? -16.438 -6.883 3.877 1 97.75 101 THR B CA 1
ATOM 2025 C C . THR B 1 101 ? -17.5 -7.902 4.277 1 97.75 101 THR B C 1
ATOM 2027 O O . THR B 1 101 ? -17.859 -8.773 3.486 1 97.75 101 THR B O 1
ATOM 2030 N N . TRP B 1 102 ? -18.031 -7.746 5.434 1 97.06 102 TRP B N 1
ATOM 2031 C CA . TRP B 1 102 ? -18.984 -8.719 5.969 1 97.06 102 TRP B CA 1
ATOM 2032 C C . TRP B 1 102 ? -20.266 -8.75 5.129 1 97.06 102 TRP B C 1
ATOM 2034 O O . TRP B 1 102 ? -20.812 -9.82 4.871 1 97.06 102 TRP B O 1
ATOM 2044 N N . TRP B 1 103 ? -20.641 -7.605 4.645 1 97.5 103 TRP B N 1
ATOM 2045 C CA . TRP B 1 103 ? -21.969 -7.539 4.02 1 97.5 103 TRP B CA 1
ATOM 2046 C C . TRP B 1 103 ? -21.844 -7.648 2.502 1 97.5 103 TRP B C 1
ATOM 2048 O O . TRP B 1 103 ? -22.766 -8.156 1.841 1 97.5 103 TRP B O 1
ATOM 2058 N N . VAL B 1 104 ? -20.766 -7.27 1.995 1 98.44 104 VAL B N 1
ATOM 2059 C CA . VAL B 1 104 ? -20.703 -7.168 0.541 1 98.44 104 VAL B CA 1
ATOM 2060 C C . VAL B 1 104 ? -19.75 -8.227 -0.007 1 98.44 104 VAL B C 1
ATOM 2062 O O . VAL B 1 104 ? -20.031 -8.852 -1.031 1 98.44 104 VAL B O 1
ATOM 2065 N N . MET B 1 105 ? -18.672 -8.547 0.642 1 98.62 105 MET B N 1
ATOM 2066 C CA . MET B 1 105 ? -17.609 -9.359 0.034 1 98.62 105 MET B CA 1
ATOM 2067 C C . MET B 1 105 ? -17.719 -10.812 0.471 1 98.62 105 MET B C 1
ATOM 2069 O O . MET B 1 105 ? -17.312 -11.719 -0.261 1 98.62 105 MET B O 1
ATOM 2073 N N . VAL B 1 106 ? -18.312 -11.055 1.582 1 98.31 106 VAL B N 1
ATOM 2074 C CA . VAL B 1 106 ? -18.328 -12.398 2.16 1 98.31 106 VAL B CA 1
ATOM 2075 C C . VAL B 1 106 ? -19 -13.375 1.202 1 98.31 106 VAL B C 1
ATOM 2077 O O . VAL B 1 106 ? -18.516 -14.484 0.998 1 98.31 106 VAL B O 1
ATOM 2080 N N . PRO B 1 107 ? -20.078 -13.039 0.469 1 98.56 107 PRO B N 1
ATOM 2081 C CA . PRO B 1 107 ? -20.656 -14 -0.472 1 98.56 107 PRO B CA 1
ATOM 2082 C C . PRO B 1 107 ? -19.688 -14.422 -1.563 1 98.56 107 PRO B C 1
ATOM 2084 O O . PRO B 1 107 ? -19.594 -15.609 -1.891 1 98.56 107 PRO B O 1
ATOM 2087 N N . THR B 1 108 ? -18.969 -13.484 -2.125 1 98.69 108 THR B N 1
ATOM 2088 C CA . THR B 1 108 ? -17.953 -13.805 -3.127 1 98.69 108 THR B CA 1
ATOM 2089 C C . THR B 1 108 ? -16.844 -14.648 -2.521 1 98.69 108 THR B C 1
ATOM 2091 O O . THR B 1 108 ? -16.422 -15.641 -3.113 1 98.69 108 THR B O 1
ATOM 2094 N N . ASN B 1 109 ? -16.359 -14.273 -1.355 1 98.56 109 ASN B N 1
ATOM 2095 C CA . ASN B 1 109 ? -15.344 -15.047 -0.653 1 98.56 109 ASN B CA 1
ATOM 2096 C C . ASN B 1 109 ? -15.789 -16.484 -0.434 1 98.56 109 ASN B C 1
ATOM 2098 O O . ASN B 1 109 ? -15.031 -17.422 -0.704 1 98.56 109 ASN B O 1
ATOM 2102 N N . ASN B 1 110 ? -16.969 -16.641 0.048 1 98.19 110 ASN B N 1
ATOM 2103 C CA . ASN B 1 110 ? -17.5 -17.969 0.334 1 98.19 110 ASN B CA 1
ATOM 2104 C C . ASN B 1 110 ? -17.578 -18.828 -0.928 1 98.19 110 ASN B C 1
ATOM 2106 O O . ASN B 1 110 ? -17.297 -20.016 -0.892 1 98.19 110 ASN B O 1
ATOM 2110 N N . THR B 1 111 ? -17.984 -18.234 -1.979 1 97.94 111 THR B N 1
ATOM 2111 C CA . THR B 1 111 ? -18.047 -18.969 -3.238 1 97.94 111 THR B CA 1
ATOM 2112 C C . THR B 1 111 ? -16.656 -19.422 -3.674 1 97.94 111 THR B C 1
ATOM 2114 O O . THR B 1 111 ? -16.469 -20.578 -4.062 1 97.94 111 THR B O 1
ATOM 2117 N N . LEU B 1 112 ? -15.68 -18.594 -3.602 1 98.25 112 LEU B N 1
ATOM 2118 C CA . LEU B 1 112 ? -14.305 -18.922 -3.975 1 98.25 112 LEU B CA 1
ATOM 2119 C C . LEU B 1 112 ? -13.742 -20.016 -3.078 1 98.25 112 LEU B C 1
ATOM 2121 O O . LEU B 1 112 ? -13.141 -20.969 -3.566 1 98.25 112 LEU B O 1
ATOM 2125 N N . PHE B 1 113 ? -14.008 -19.938 -1.799 1 98 113 PHE B N 1
ATOM 2126 C CA . PHE B 1 113 ? -13.516 -20.938 -0.861 1 98 113 PHE B CA 1
ATOM 2127 C C . PHE B 1 113 ? -14.219 -22.281 -1.077 1 98 113 PHE B C 1
ATOM 2129 O O . PHE B 1 113 ? -13.617 -23.344 -0.911 1 98 113 PHE B O 1
ATOM 2136 N N . GLY B 1 114 ? -15.484 -22.141 -1.385 1 97.19 114 GLY B N 1
ATOM 2137 C CA . GLY B 1 114 ? -16.203 -23.359 -1.72 1 97.19 114 GLY B CA 1
ATOM 2138 C C . GLY B 1 114 ? -15.609 -24.094 -2.91 1 97.19 114 GLY B C 1
ATOM 2139 O O . GLY B 1 114 ? -15.438 -25.312 -2.869 1 97.19 114 GLY B O 1
ATOM 2140 N N . LEU B 1 115 ? -15.297 -23.359 -3.973 1 96.62 115 LEU B N 1
ATOM 2141 C CA . LEU B 1 115 ? -14.664 -23.938 -5.152 1 96.62 115 LEU B CA 1
ATOM 2142 C C . LEU B 1 115 ? -13.289 -24.5 -4.805 1 96.62 115 LEU B C 1
ATOM 2144 O O . LEU B 1 115 ? -12.906 -25.578 -5.293 1 96.62 115 LEU B O 1
ATOM 2148 N N . HIS B 1 116 ? -12.578 -23.812 -4.004 1 95.44 116 HIS B N 1
ATOM 2149 C CA . HIS B 1 116 ? -11.242 -24.234 -3.594 1 95.44 116 HIS B CA 1
ATOM 2150 C C . HIS B 1 116 ? -11.289 -25.562 -2.846 1 95.44 116 HIS B C 1
ATOM 2152 O O . HIS B 1 116 ? -10.398 -26.391 -3.01 1 95.44 116 HIS B O 1
ATOM 2158 N N . ARG B 1 117 ? -12.297 -25.797 -2.072 1 94.62 117 ARG B N 1
ATOM 2159 C CA . ARG B 1 117 ? -12.422 -27.016 -1.26 1 94.62 117 ARG B CA 1
ATOM 2160 C C . ARG B 1 117 ? -12.93 -28.188 -2.096 1 94.62 117 ARG B C 1
ATOM 2162 O O . ARG B 1 117 ? -12.609 -29.344 -1.806 1 94.62 117 ARG B O 1
ATOM 2169 N N . SER B 1 118 ? -13.656 -27.969 -3.1 1 86.44 118 SER B N 1
ATOM 2170 C CA . SER B 1 118 ? -14.305 -29.031 -3.855 1 86.44 118 SER B CA 1
ATOM 2171 C C . SER B 1 118 ? -13.289 -29.797 -4.707 1 86.44 118 SER B C 1
ATOM 2173 O O . SER B 1 118 ? -13.539 -30.938 -5.102 1 86.44 118 SER B O 1
ATOM 2175 N N . ALA B 1 119 ? -12.031 -29.562 -4.602 1 65.69 119 ALA B N 1
ATOM 2176 C CA . ALA B 1 119 ? -10.984 -30.328 -5.27 1 65.69 119 ALA B CA 1
ATOM 2177 C C . ALA B 1 119 ? -11.406 -30.719 -6.684 1 65.69 119 ALA B C 1
ATOM 2179 O O . ALA B 1 119 ? -10.633 -31.328 -7.426 1 65.69 119 ALA B O 1
ATOM 2180 N N . GLU B 1 120 ? -12.742 -30.531 -7.113 1 64.81 120 GLU B N 1
ATOM 2181 C CA . GLU B 1 120 ? -13.172 -30.906 -8.461 1 64.81 120 GLU B CA 1
ATOM 2182 C C . GLU B 1 120 ? -12.609 -29.938 -9.5 1 64.81 120 GLU B C 1
ATOM 2184 O O . GLU B 1 120 ? -12.094 -28.875 -9.156 1 64.81 120 GLU B O 1
ATOM 2189 N N . SER B 1 121 ? -12.57 -30.375 -10.797 1 72.69 121 SER B N 1
ATOM 2190 C CA . SER B 1 121 ? -12.102 -29.578 -11.914 1 72.69 121 SER B CA 1
ATOM 2191 C C . SER B 1 121 ? -12.875 -28.266 -12.023 1 72.69 121 SER B C 1
ATOM 2193 O O . SER B 1 121 ? -14.086 -28.266 -12.266 1 72.69 121 SER B O 1
ATOM 2195 N N . THR B 1 122 ? -12.328 -27.266 -11.375 1 86.5 122 THR B N 1
ATOM 2196 C CA . THR B 1 122 ? -12.945 -25.953 -11.445 1 86.5 122 THR B CA 1
ATOM 2197 C C . THR B 1 122 ? -12.547 -25.234 -12.734 1 86.5 122 THR B C 1
ATOM 2199 O O . THR B 1 122 ? -11.359 -25.141 -13.047 1 86.5 122 THR B O 1
ATOM 2202 N N . GLU B 1 123 ? -13.602 -24.844 -13.461 1 93.5 123 GLU B N 1
ATOM 2203 C CA . GLU B 1 123 ? -13.375 -24.141 -14.719 1 93.5 123 GLU B CA 1
ATOM 2204 C C . GLU B 1 123 ? -12.648 -22.812 -14.484 1 93.5 123 GLU B C 1
ATOM 2206 O O . GLU B 1 123 ? -13.109 -21.984 -13.703 1 93.5 123 GLU B O 1
ATOM 2211 N N . LEU B 1 124 ? -11.617 -22.688 -15.258 1 96.56 124 LEU B N 1
ATOM 2212 C CA . LEU B 1 124 ? -10.773 -21.516 -15.102 1 96.56 124 LEU B CA 1
ATOM 2213 C C . LEU B 1 124 ? -11.57 -20.234 -15.305 1 96.56 124 LEU B C 1
ATOM 2215 O O . LEU B 1 124 ? -11.438 -19.281 -14.531 1 96.56 124 LEU B O 1
ATOM 2219 N N . GLY B 1 125 ? -12.375 -20.203 -16.297 1 97.31 125 GLY B N 1
ATOM 2220 C CA . GLY B 1 125 ? -13.156 -19 -16.609 1 97.31 125 GLY B CA 1
ATOM 2221 C C . GLY B 1 125 ? -14.047 -18.562 -15.461 1 97.31 125 GLY B C 1
ATOM 2222 O O . GLY B 1 125 ? -14.188 -17.375 -15.195 1 97.31 125 GLY B O 1
ATOM 2223 N N . VAL B 1 126 ? -14.672 -19.484 -14.797 1 96.75 126 VAL B N 1
ATOM 2224 C CA . VAL B 1 126 ? -15.547 -19.203 -13.672 1 96.75 126 VAL B CA 1
ATOM 2225 C C . VAL B 1 126 ? -14.734 -18.578 -12.531 1 96.75 126 VAL B C 1
ATOM 2227 O O . VAL B 1 126 ? -15.141 -17.578 -11.938 1 96.75 126 VAL B O 1
ATOM 2230 N N . VAL B 1 127 ? -13.602 -19.156 -12.258 1 97.94 127 VAL B N 1
ATOM 2231 C CA . VAL B 1 127 ? -12.742 -18.672 -11.18 1 97.94 127 VAL B CA 1
ATOM 2232 C C . VAL B 1 127 ? -12.242 -17.281 -11.508 1 97.94 127 VAL B C 1
ATOM 2234 O O . VAL B 1 127 ? -12.227 -16.391 -10.648 1 97.94 127 VAL B O 1
ATOM 2237 N N . GLN B 1 128 ? -11.852 -17.078 -12.766 1 98.69 128 GLN B N 1
ATOM 2238 C CA . GLN B 1 128 ? -11.344 -15.781 -13.18 1 98.69 128 GLN B CA 1
ATOM 2239 C C . GLN B 1 128 ? -12.398 -14.695 -12.984 1 98.69 128 GLN B C 1
ATOM 2241 O O . GLN B 1 128 ? -12.086 -13.594 -12.516 1 98.69 128 GLN B O 1
ATOM 2246 N N . VAL B 1 129 ? -13.625 -14.953 -13.281 1 98.56 129 VAL B N 1
ATOM 2247 C CA . VAL B 1 129 ? -14.711 -13.992 -13.133 1 98.56 129 VAL B CA 1
ATOM 2248 C C . VAL B 1 129 ? -14.883 -13.625 -11.656 1 98.56 129 VAL B C 1
ATOM 2250 O O . VAL B 1 129 ? -15.031 -12.453 -11.312 1 98.56 129 VAL B O 1
ATOM 2253 N N . LEU B 1 130 ? -14.844 -14.586 -10.789 1 98.62 130 LEU B N 1
ATOM 2254 C CA . LEU B 1 130 ? -15.039 -14.375 -9.359 1 98.62 130 LEU B CA 1
ATOM 2255 C C . LEU B 1 130 ? -13.859 -13.609 -8.758 1 98.62 130 LEU B C 1
ATOM 2257 O O . LEU B 1 130 ? -14.047 -12.734 -7.914 1 98.62 130 LEU B O 1
ATOM 2261 N N . VAL B 1 131 ? -12.641 -13.977 -9.203 1 98.81 131 VAL B N 1
ATOM 2262 C CA . VAL B 1 131 ? -11.445 -13.312 -8.688 1 98.81 131 VAL B CA 1
ATOM 2263 C C . VAL B 1 131 ? -11.438 -11.852 -9.141 1 98.81 131 VAL B C 1
ATOM 2265 O O . VAL B 1 131 ? -11.062 -10.961 -8.367 1 98.81 131 VAL B O 1
ATOM 2268 N N . VAL B 1 132 ? -11.859 -11.57 -10.336 1 98.94 132 VAL B N 1
ATOM 2269 C CA . VAL B 1 132 ? -11.938 -10.203 -10.836 1 98.94 132 VAL B CA 1
ATOM 2270 C C . VAL B 1 132 ? -13 -9.43 -10.062 1 98.94 132 VAL B C 1
ATOM 2272 O O . VAL B 1 132 ? -12.789 -8.273 -9.688 1 98.94 132 VAL B O 1
ATOM 2275 N N . LYS B 1 133 ? -14.133 -10.039 -9.82 1 98.94 133 LYS B N 1
ATOM 2276 C CA . LYS B 1 133 ? -15.141 -9.406 -8.977 1 98.94 133 LYS B CA 1
ATOM 2277 C C . LYS B 1 133 ? -14.578 -9.07 -7.598 1 98.94 133 LYS B C 1
ATOM 2279 O O . LYS B 1 133 ? -14.766 -7.961 -7.098 1 98.94 133 LYS B O 1
ATOM 2284 N N . TRP B 1 134 ? -13.938 -10.047 -7.023 1 98.88 134 TRP B N 1
ATOM 2285 C CA . TRP B 1 134 ? -13.297 -9.844 -5.723 1 98.88 134 TRP B CA 1
ATOM 2286 C C . TRP B 1 134 ? -12.344 -8.656 -5.762 1 98.88 134 TRP B C 1
ATOM 2288 O O . TRP B 1 134 ? -12.328 -7.836 -4.84 1 98.88 134 TRP B O 1
ATOM 2298 N N . ALA B 1 135 ? -11.57 -8.555 -6.828 1 98.88 135 ALA B N 1
ATOM 2299 C CA . ALA B 1 135 ? -10.594 -7.484 -6.965 1 98.88 135 ALA B CA 1
ATOM 2300 C C . ALA B 1 135 ? -11.273 -6.117 -6.988 1 98.88 135 ALA B C 1
ATOM 2302 O O . ALA B 1 135 ? -10.781 -5.164 -6.379 1 98.88 135 ALA B O 1
ATOM 2303 N N . TRP B 1 136 ? -12.383 -6.02 -7.672 1 98.81 136 TRP B N 1
ATOM 2304 C CA . TRP B 1 136 ? -13.094 -4.746 -7.746 1 98.81 136 TRP B CA 1
ATOM 2305 C C . TRP B 1 136 ? -13.695 -4.383 -6.395 1 98.81 136 TRP B C 1
ATOM 2307 O O . TRP B 1 136 ? -13.68 -3.215 -5.996 1 98.81 136 TRP B O 1
ATOM 2317 N N . LEU B 1 137 ? -14.266 -5.305 -5.715 1 98.88 137 LEU B N 1
ATOM 2318 C CA . LEU B 1 137 ? -14.766 -5.055 -4.367 1 98.88 137 LEU B CA 1
ATOM 2319 C C . LEU B 1 137 ? -13.641 -4.641 -3.43 1 98.88 137 LEU B C 1
ATOM 2321 O O . LEU B 1 137 ? -13.828 -3.775 -2.57 1 98.88 137 LEU B O 1
ATOM 2325 N N . HIS B 1 138 ? -12.508 -5.27 -3.629 1 98.88 138 HIS B N 1
ATOM 2326 C CA . HIS B 1 138 ? -11.344 -4.949 -2.818 1 98.88 138 HIS B CA 1
ATOM 2327 C C . HIS B 1 138 ? -10.852 -3.533 -3.1 1 98.88 138 HIS B C 1
ATOM 2329 O O . HIS B 1 138 ? -10.375 -2.846 -2.193 1 98.88 138 HIS B O 1
ATOM 2335 N N . VAL B 1 139 ? -10.984 -3.029 -4.328 1 98.69 139 VAL B N 1
ATOM 2336 C CA . VAL B 1 139 ? -10.664 -1.643 -4.648 1 98.69 139 VAL B CA 1
ATOM 2337 C C . VAL B 1 139 ? -11.562 -0.707 -3.848 1 98.69 139 VAL B C 1
ATOM 2339 O O . VAL B 1 139 ? -11.094 0.264 -3.252 1 98.69 139 VAL B O 1
ATOM 2342 N N . VAL B 1 140 ? -12.828 -1.007 -3.824 1 98.75 140 VAL B N 1
ATOM 2343 C CA . VAL B 1 140 ? -13.773 -0.181 -3.086 1 98.75 140 VAL B CA 1
ATOM 2344 C C . VAL B 1 140 ? -13.406 -0.169 -1.604 1 98.75 140 VAL B C 1
ATOM 2346 O O . VAL B 1 140 ? -13.328 0.895 -0.986 1 98.75 140 VAL B O 1
ATOM 2349 N N . ARG B 1 141 ? -13.117 -1.336 -1.113 1 98.06 141 ARG B N 1
ATOM 2350 C CA . ARG B 1 141 ? -12.773 -1.469 0.298 1 98.06 141 ARG B CA 1
ATOM 2351 C C . ARG B 1 141 ? -11.5 -0.685 0.624 1 98.06 141 ARG B C 1
ATOM 2353 O O . ARG B 1 141 ? -11.375 -0.126 1.716 1 98.06 141 ARG B O 1
ATOM 2360 N N . SER B 1 142 ? -10.602 -0.602 -0.319 1 98.62 142 SER B N 1
ATOM 2361 C CA . SER B 1 142 ? -9.312 0.054 -0.134 1 98.62 142 SER B CA 1
ATOM 2362 C C . SER B 1 142 ? -9.469 1.566 -0.028 1 98.62 142 SER B C 1
ATOM 2364 O O . SER B 1 142 ? -8.555 2.262 0.423 1 98.62 142 SER B O 1
ATOM 2366 N N . LEU B 1 143 ? -10.648 2.094 -0.397 1 98.75 143 LEU B N 1
ATOM 2367 C CA . LEU B 1 143 ? -10.883 3.533 -0.373 1 98.75 143 LEU B CA 1
ATOM 2368 C C . LEU B 1 143 ? -11.289 3.994 1.022 1 98.75 143 LEU B C 1
ATOM 2370 O O . LEU B 1 143 ? -11.203 5.184 1.34 1 98.75 143 LEU B O 1
ATOM 2374 N N . TYR B 1 144 ? -11.742 3.098 1.831 1 98.75 144 TYR B N 1
ATOM 2375 C CA . TYR B 1 144 ? -12.227 3.484 3.152 1 98.75 144 TYR B CA 1
ATOM 2376 C C . TYR B 1 144 ? -11.094 4.051 4 1 98.75 144 TYR B C 1
ATOM 2378 O O . TYR B 1 144 ? -11.188 5.172 4.508 1 98.75 144 TYR B O 1
ATOM 2386 N N . PRO B 1 145 ? -9.953 3.309 4.156 1 98.81 145 PRO B N 1
ATOM 2387 C CA . PRO B 1 145 ? -8.875 3.906 4.945 1 98.81 145 PRO B CA 1
ATOM 2388 C C . PRO B 1 145 ? -8.289 5.156 4.289 1 98.81 145 PRO B C 1
ATOM 2390 O O . PRO B 1 145 ? -7.812 6.059 4.988 1 98.81 145 PRO B O 1
ATOM 2393 N N . LEU B 1 146 ? -8.367 5.242 2.963 1 98.75 146 LEU B N 1
ATOM 2394 C CA . LEU B 1 146 ? -7.891 6.438 2.275 1 98.75 146 LEU B CA 1
ATOM 2395 C C . LEU B 1 146 ? -8.766 7.641 2.607 1 98.75 146 LEU B C 1
ATOM 2397 O O . LEU B 1 146 ? -8.258 8.742 2.834 1 98.75 146 LEU B O 1
ATOM 2401 N N . PHE B 1 147 ? -10.047 7.41 2.586 1 98.56 147 PHE B N 1
ATOM 2402 C CA . PHE B 1 147 ? -10.977 8.469 2.961 1 98.56 147 PHE B CA 1
ATOM 2403 C C . PHE B 1 147 ? -10.781 8.875 4.418 1 98.56 147 PHE B C 1
ATOM 2405 O O . PHE B 1 147 ? -10.852 10.055 4.754 1 98.56 147 PHE B O 1
ATOM 2412 N N . GLY B 1 148 ? -10.555 7.879 5.266 1 98.56 148 GLY B N 1
ATOM 2413 C CA . GLY B 1 148 ? -10.219 8.195 6.648 1 98.56 148 GLY B CA 1
ATOM 2414 C C . GLY B 1 148 ? -8.977 9.062 6.777 1 98.56 148 GLY B C 1
ATOM 2415 O O . GLY B 1 148 ? -8.953 9.992 7.582 1 98.56 148 GLY B O 1
ATOM 2416 N N . ALA B 1 149 ? -7.992 8.734 6.008 1 98.38 149 ALA B N 1
ATOM 2417 C CA . ALA B 1 149 ? -6.77 9.531 6.012 1 98.38 149 ALA B CA 1
ATOM 2418 C C . ALA B 1 149 ? -7.051 10.969 5.578 1 98.38 149 ALA B C 1
ATOM 2420 O O . ALA B 1 149 ? -6.504 11.914 6.148 1 98.38 149 ALA B O 1
ATOM 2421 N N . PHE B 1 150 ? -7.891 11.125 4.617 1 97.25 150 PHE B N 1
ATOM 2422 C CA . PHE B 1 150 ? -8.281 12.445 4.141 1 97.25 150 PHE B CA 1
ATOM 2423 C C . PHE B 1 150 ? -8.977 13.234 5.242 1 97.25 150 PHE B C 1
ATOM 2425 O O . PHE B 1 150 ? -8.625 14.391 5.5 1 97.25 150 PHE B O 1
ATOM 2432 N N . LEU B 1 151 ? -9.922 12.641 5.887 1 97.56 151 LEU B N 1
ATOM 2433 C CA . LEU B 1 151 ? -10.664 13.305 6.953 1 97.56 151 LEU B CA 1
ATOM 2434 C C . LEU B 1 151 ? -9.75 13.648 8.125 1 97.56 151 LEU B C 1
ATOM 2436 O O . LEU B 1 151 ? -9.828 14.734 8.688 1 97.56 151 LEU B O 1
ATOM 2440 N N . GLY B 1 152 ? -8.938 12.656 8.484 1 96.94 152 GLY B N 1
ATOM 2441 C CA . GLY B 1 152 ? -7.98 12.906 9.547 1 96.94 152 GLY B CA 1
ATOM 2442 C C . GLY B 1 152 ? -7.027 14.047 9.242 1 96.94 152 GLY B C 1
ATOM 2443 O O . GLY B 1 152 ? -6.746 14.875 10.109 1 96.94 152 GLY B O 1
ATOM 2444 N N . PHE B 1 153 ? -6.562 14.086 8.047 1 96.69 153 PHE B N 1
ATOM 2445 C CA . PHE B 1 153 ? -5.66 15.156 7.629 1 96.69 153 PHE B CA 1
ATOM 2446 C C . PHE B 1 153 ? -6.363 16.5 7.68 1 96.69 153 PHE B C 1
ATOM 2448 O O . PHE B 1 153 ? -5.793 17.484 8.156 1 96.69 153 PHE B O 1
ATOM 2455 N N . ARG B 1 154 ? -7.512 16.547 7.18 1 95.31 154 ARG B N 1
ATOM 2456 C CA . ARG B 1 154 ? -8.281 17.781 7.203 1 95.31 154 ARG B CA 1
ATOM 2457 C C . ARG B 1 154 ? -8.484 18.266 8.633 1 95.31 154 ARG B C 1
ATOM 2459 O O . ARG B 1 154 ? -8.375 19.469 8.906 1 95.31 154 ARG B O 1
ATOM 2466 N N . ALA B 1 155 ? -8.82 17.391 9.484 1 95.69 155 ALA B N 1
ATOM 2467 C CA . ALA B 1 155 ? -8.992 17.75 10.891 1 95.69 155 ALA B CA 1
ATOM 2468 C C . ALA B 1 155 ? -7.695 18.281 11.492 1 95.69 155 ALA B C 1
ATOM 2470 O O . ALA B 1 155 ? -7.703 19.266 12.227 1 95.69 155 ALA B O 1
ATOM 2471 N N . LEU B 1 156 ? -6.637 17.625 11.164 1 94.06 156 LEU B N 1
ATOM 2472 C CA . LEU B 1 156 ? -5.328 18.016 11.672 1 94.06 156 LEU B CA 1
ATOM 2473 C C . LEU B 1 156 ? -4.945 19.406 11.188 1 94.06 156 LEU B C 1
ATOM 2475 O O . LEU B 1 156 ? -4.445 20.234 11.961 1 94.06 156 LEU B O 1
ATOM 2479 N N . ILE B 1 157 ? -5.188 19.672 9.914 1 91.88 157 ILE B N 1
ATOM 2480 C CA . ILE B 1 157 ? -4.895 20.984 9.344 1 91.88 157 ILE B CA 1
ATOM 2481 C C . ILE B 1 157 ? -5.723 22.047 10.047 1 91.88 157 ILE B C 1
ATOM 2483 O O . ILE B 1 157 ? -5.203 23.109 10.391 1 91.88 157 ILE B O 1
ATOM 2487 N N . ARG B 1 158 ? -6.965 21.781 10.312 1 91.25 158 ARG B N 1
ATOM 2488 C CA . ARG B 1 158 ? -7.824 22.734 11.016 1 91.25 158 ARG B CA 1
ATOM 2489 C C . ARG B 1 158 ? -7.305 22.984 12.43 1 91.25 158 ARG B C 1
ATOM 2491 O O . ARG B 1 158 ? -7.309 24.125 12.898 1 91.25 158 ARG B O 1
ATOM 2498 N N . GLU B 1 159 ? -6.883 21.984 12.992 1 88.44 159 GLU B N 1
ATOM 2499 C CA . GLU B 1 159 ? -6.367 22.078 14.352 1 88.44 159 GLU B CA 1
ATOM 2500 C C . GLU B 1 159 ? -5.113 22.938 14.414 1 88.44 159 GLU B C 1
ATOM 2502 O O . GLU B 1 159 ? -4.934 23.719 15.344 1 88.44 159 GLU B O 1
ATOM 2507 N N . LEU B 1 160 ? -4.281 22.797 13.5 1 88.06 160 LEU B N 1
ATOM 2508 C CA . LEU B 1 160 ? -2.996 23.5 13.516 1 88.06 160 LEU B CA 1
ATOM 2509 C C . LEU B 1 160 ? -3.156 24.938 13.055 1 88.06 160 LEU B C 1
ATOM 2511 O O . LEU B 1 160 ? -2.285 25.781 13.312 1 88.06 160 LEU B O 1
ATOM 2515 N N . ARG B 1 161 ? -4.238 25.203 12.539 1 83.94 161 ARG B N 1
ATOM 2516 C CA . ARG B 1 161 ? -4.496 26.578 12.102 1 83.94 161 ARG B CA 1
ATOM 2517 C C . ARG B 1 161 ? -5.238 27.359 13.18 1 83.94 161 ARG B C 1
ATOM 2519 O O . ARG B 1 161 ? -5.258 28.594 13.156 1 83.94 161 ARG B O 1
ATOM 2526 N N . THR B 1 162 ? -5.852 26.703 14.039 1 75.06 162 THR B N 1
ATOM 2527 C CA . THR B 1 162 ? -6.562 27.391 15.117 1 75.06 162 THR B CA 1
ATOM 2528 C C . THR B 1 162 ? -5.668 27.547 16.344 1 75.06 162 THR B C 1
ATOM 2530 O O . THR B 1 162 ? -5.75 28.547 17.047 1 75.06 162 THR B O 1
#

Organism: Aspergillus novofumigatus (strain IBT 16806) (NCBI:txid1392255)

pLDDT: mean 95.76, std 6.57, range [50.47, 98.94]

Foldseek 3Di:
DDPLLVLLVVLLVLLVVLLVVLLCCLVPVLVVLVVPPDALLVSLVVVVVVCVVCVPPSVVSLQVSLVSLQVSLVVCVVVVHPLSVLSNVLSCLSNVLVVLCVPPVVVLVVVSVVVNPVPPRDDNVVSSVSSNVNSVSSNVSSCSSVVSSVSSVVSSVVVVVD/DDPLLVLLVVLLVLLVVLLVVLLCCLVPVLVVLVVPPDALLVSLVVVVVVCVVCVPPSVVSLQVSLVSLQVSLVVCVVVVHPLSVLSNVLSCLSNVLVVLCVPPVVVLVVVSVVVNPVPPRDDNVVSSVSSNVNSVSSNVSSCSSVVSSVSSVVSSVVVVVD

InterPro domains:
  IPR013901 Anthrone oxygenase [PF08592] (47-150)

Sequence (324 aa):
MTKETYVSATAVVSGSFLSGSMMSLSALVIPLFLDTIDDGPQLLRQWARLYHYGSIYMPALCVATCGIYGYVALSKRAAISPLWSPYVLAAVSTLAMVPFTWWVMVPTNNTLFGLHRSAESTELGVVQVLVVKWAWLHVVRSLYPLFGAFLGFRALIRELRTMTKETYVSATAVVSGSFLSGSMMSLSALVIPLFLDTIDDGPQLLRQWARLYHYGSIYMPALCVATCGIYGYVALSKRAAISPLWSPYVLAAVSTLAMVPFTWWVMVPTNNTLFGLHRSAESTELGVVQVLVVKWAWLHVVRSLYPLFGAFLGFRALIRELRT